Protein AF-A0A2N2HAS3-F1 (afdb_monomer_lite)

Foldseek 3Di:
DQAFQQQQAPVQLVVLVVCCVVVVQQVVLQLLACQLCLQVDPVLVVVCVVPVQLVSCRQQQRNRRSPDDGDPSSSSRGNGLCSLQVPDPQEGEDEDDPPDPPDPPDPDDPGHYDYDPCCQAQVSCCNNQWAFDPDDDDPDPVRTQFDFLVQLCVFPNVVHHLQVLQQPQDPNGTRNNRDDCVPPVSVCVFWDWDWDQDPVRDIDIDIDGPGDRGDVPGGGDPD

Structure (mmCIF, N/CA/C/O backbone):
data_AF-A0A2N2HAS3-F1
#
_entry.id   AF-A0A2N2HAS3-F1
#
loop_
_atom_site.group_PDB
_atom_site.id
_atom_site.type_symbol
_atom_site.label_atom_id
_atom_site.label_alt_id
_atom_site.label_comp_id
_atom_site.label_asym_id
_atom_site.label_entity_id
_atom_site.label_seq_id
_atom_site.pdbx_PDB_ins_code
_atom_site.Cartn_x
_atom_site.Cartn_y
_atom_site.Cartn_z
_atom_site.occupancy
_atom_site.B_iso_or_equiv
_atom_site.auth_seq_id
_atom_site.auth_comp_id
_atom_site.auth_asym_id
_atom_site.auth_atom_id
_atom_site.pdbx_PDB_model_num
ATOM 1 N N . MET A 1 1 ? -4.299 9.973 8.978 1.00 91.44 1 MET A N 1
ATOM 2 C CA . MET A 1 1 ? -3.856 9.128 7.849 1.00 91.44 1 MET A CA 1
ATOM 3 C C . MET A 1 1 ? -3.660 7.697 8.328 1.00 91.44 1 MET A C 1
ATOM 5 O O . MET A 1 1 ? -3.470 7.537 9.533 1.00 91.44 1 MET A O 1
ATOM 9 N N . PRO A 1 2 ? -3.766 6.679 7.454 1.00 94.00 2 PRO A N 1
ATOM 10 C CA . PRO A 1 2 ? -3.405 5.300 7.790 1.00 94.00 2 PRO A CA 1
ATOM 11 C C . PRO A 1 2 ? -1.985 5.238 8.334 1.00 94.00 2 PRO A C 1
ATOM 13 O O . PRO A 1 2 ? -1.122 5.982 7.871 1.00 94.00 2 PRO A O 1
ATOM 16 N N . SER A 1 3 ? -1.742 4.380 9.312 1.00 93.00 3 SER A N 1
ATOM 17 C CA . SER A 1 3 ? -0.420 4.226 9.914 1.00 93.00 3 SER A CA 1
ATOM 18 C C . SER A 1 3 ? -0.182 2.767 10.300 1.00 93.00 3 SER A C 1
ATOM 20 O O . SER A 1 3 ? -1.152 2.080 10.636 1.00 93.00 3 SER A O 1
ATOM 22 N N . PRO A 1 4 ? 1.077 2.302 10.294 1.00 94.19 4 PRO A N 1
ATOM 23 C CA . PRO A 1 4 ? 1.435 0.994 10.832 1.00 94.19 4 PRO A CA 1
ATOM 24 C C . PRO A 1 4 ? 1.214 0.927 12.354 1.00 94.19 4 PRO A C 1
ATOM 26 O O . PRO A 1 4 ? 0.912 1.940 12.994 1.00 94.19 4 PRO A O 1
ATOM 29 N N . ALA A 1 5 ? 1.382 -0.273 12.920 1.00 95.75 5 ALA A N 1
ATOM 30 C CA . ALA A 1 5 ? 1.460 -0.540 14.362 1.00 95.75 5 ALA A CA 1
ATOM 31 C C . ALA A 1 5 ? 0.305 0.072 15.191 1.00 95.75 5 ALA A C 1
ATOM 33 O O . ALA A 1 5 ? 0.510 0.810 16.152 1.00 95.75 5 ALA A O 1
ATOM 34 N N . ARG A 1 6 ? -0.934 -0.233 14.797 1.00 95.62 6 ARG A N 1
ATOM 35 C CA . ARG A 1 6 ? -2.191 0.183 15.441 1.00 95.62 6 ARG A CA 1
ATOM 36 C C . ARG A 1 6 ? -2.522 -0.621 16.700 1.00 95.62 6 ARG A C 1
ATOM 38 O O . ARG A 1 6 ? -3.097 -0.053 17.623 1.00 95.62 6 ARG A O 1
ATOM 45 N N . GLY A 1 7 ? -2.218 -1.921 16.724 1.00 96.31 7 GLY A N 1
ATOM 46 C CA . GLY A 1 7 ? -2.338 -2.771 17.917 1.00 96.31 7 GLY A CA 1
ATOM 47 C C . GLY A 1 7 ? -3.744 -2.895 18.522 1.00 96.31 7 GLY A C 1
ATOM 48 O O . GLY A 1 7 ? -3.872 -3.006 19.738 1.00 96.31 7 GLY A O 1
ATOM 49 N N . ARG A 1 8 ? -4.815 -2.848 17.715 1.00 96.75 8 ARG A N 1
ATOM 50 C CA . ARG A 1 8 ? -6.207 -2.953 18.211 1.00 96.75 8 ARG A CA 1
ATOM 51 C C . ARG A 1 8 ? -6.696 -4.391 18.418 1.00 96.75 8 ARG A C 1
ATOM 53 O O . ARG A 1 8 ? -7.763 -4.592 19.008 1.00 96.75 8 ARG A O 1
ATOM 60 N N . LEU A 1 9 ? -5.932 -5.385 17.966 1.00 98.00 9 LEU A N 1
ATOM 61 C CA . LEU A 1 9 ? -6.152 -6.811 18.209 1.00 98.00 9 LEU A CA 1
ATOM 62 C C . LEU A 1 9 ? -7.573 -7.259 17.812 1.00 98.00 9 LEU A C 1
ATOM 64 O O . LEU A 1 9 ? -8.071 -6.910 16.742 1.00 98.00 9 LEU A O 1
ATOM 68 N N . ALA A 1 10 ? -8.246 -8.020 18.679 1.00 97.56 10 ALA A N 1
ATOM 69 C CA . ALA A 1 10 ? -9.569 -8.590 18.430 1.00 97.56 10 ALA A CA 1
ATOM 70 C C . ALA A 1 10 ? -10.641 -7.538 18.092 1.00 97.56 10 ALA A C 1
ATOM 72 O O . ALA A 1 10 ? -11.554 -7.820 17.318 1.00 97.56 10 ALA A O 1
ATOM 73 N N . SER A 1 11 ? -10.527 -6.309 18.614 1.00 97.38 11 SER A N 1
ATOM 74 C CA . SER A 1 11 ? -11.481 -5.242 18.277 1.00 97.38 11 SER A CA 1
ATOM 75 C C . SER A 1 11 ? -11.412 -4.852 16.797 1.00 97.38 11 SER A C 1
ATOM 77 O O . SER A 1 11 ? -12.448 -4.648 16.168 1.00 97.38 11 SER A O 1
ATOM 79 N N . ALA A 1 12 ? -10.211 -4.849 16.209 1.00 97.56 12 ALA A N 1
ATOM 80 C CA . ALA A 1 12 ? -10.031 -4.600 14.784 1.00 97.56 12 ALA A CA 1
ATOM 81 C C . ALA A 1 12 ? -10.615 -5.728 13.925 1.00 97.56 12 ALA A C 1
ATOM 83 O O . ALA A 1 12 ? -11.257 -5.436 12.920 1.00 97.56 12 ALA A O 1
ATOM 84 N N . VAL A 1 13 ? -10.451 -6.991 14.331 1.00 98.50 13 VAL A N 1
ATOM 85 C CA . VAL A 1 13 ? -11.066 -8.143 13.643 1.00 98.50 13 VAL A CA 1
ATOM 86 C C . VAL A 1 13 ? -12.592 -8.016 13.653 1.00 98.50 13 VAL A C 1
ATOM 88 O O . VAL A 1 13 ? -13.236 -8.099 12.603 1.00 98.50 13 VAL A O 1
ATOM 91 N N . ALA A 1 14 ? -13.172 -7.735 14.824 1.00 98.12 14 ALA A N 1
ATOM 92 C CA . ALA A 1 14 ? -14.610 -7.555 14.977 1.00 98.12 14 ALA A CA 1
ATOM 93 C C . ALA A 1 14 ? -15.137 -6.401 14.109 1.00 98.12 14 ALA A C 1
ATOM 95 O O . ALA A 1 14 ? -16.117 -6.576 13.384 1.00 98.12 14 ALA A O 1
ATOM 96 N N . ASP A 1 15 ? -14.477 -5.243 14.116 1.00 96.75 15 ASP A N 1
ATOM 97 C CA . ASP A 1 15 ? -14.903 -4.101 13.304 1.00 96.75 15 ASP A CA 1
ATOM 98 C C . ASP A 1 15 ? -14.713 -4.337 11.800 1.00 96.75 15 ASP A C 1
ATOM 100 O O . ASP A 1 15 ? -15.592 -3.973 11.016 1.00 96.75 15 ASP A O 1
ATOM 104 N N . ASN A 1 16 ? -13.635 -5.010 11.383 1.00 98.31 16 ASN A N 1
ATOM 105 C CA . ASN A 1 16 ? -13.424 -5.376 9.982 1.00 98.31 16 ASN A CA 1
ATOM 106 C C . ASN A 1 16 ? -14.554 -6.272 9.469 1.00 98.31 16 ASN A C 1
ATOM 108 O O . ASN A 1 16 ? -15.124 -6.001 8.413 1.00 98.31 16 ASN A O 1
ATOM 112 N N . SER A 1 17 ? -14.951 -7.276 10.259 1.00 98.25 17 SER A N 1
ATOM 113 C CA . SER A 1 17 ? -16.034 -8.196 9.892 1.00 98.25 17 SER A CA 1
ATOM 114 C C . SER A 1 17 ? -17.370 -7.477 9.640 1.00 98.25 17 SER A C 1
ATOM 116 O O . SER A 1 17 ? -18.119 -7.843 8.732 1.00 98.25 17 SER A O 1
ATOM 118 N N . ARG A 1 18 ? -17.645 -6.385 10.372 1.00 96.94 18 ARG A N 1
ATOM 119 C CA . ARG A 1 18 ? -18.833 -5.540 10.154 1.00 96.94 18 ARG A CA 1
ATOM 120 C C . ARG A 1 18 ? -18.775 -4.825 8.806 1.00 96.94 18 ARG A C 1
ATOM 122 O O . ARG A 1 18 ? -19.802 -4.707 8.141 1.00 96.94 18 ARG A O 1
ATOM 129 N N . CYS A 1 19 ? -17.591 -4.367 8.387 1.00 97.44 19 CYS A N 1
ATOM 130 C CA . CYS A 1 19 ? -17.398 -3.788 7.057 1.00 97.44 19 CYS A CA 1
ATOM 131 C C . CYS A 1 19 ? -17.702 -4.824 5.969 1.00 97.44 19 CYS A C 1
ATOM 133 O O . CYS A 1 19 ? -18.430 -4.529 5.021 1.00 97.44 19 CYS A O 1
ATOM 135 N N . GLU A 1 20 ? -17.179 -6.040 6.125 1.00 98.19 20 GLU A N 1
ATOM 136 C CA . GLU A 1 20 ? -17.329 -7.115 5.143 1.00 98.19 20 GLU A CA 1
ATOM 137 C C . GLU A 1 20 ? -18.787 -7.551 4.949 1.00 98.19 20 GLU A C 1
ATOM 139 O O . GLU A 1 20 ? -19.183 -7.851 3.823 1.00 98.19 20 GLU A O 1
ATOM 144 N N . GLY A 1 21 ? -19.607 -7.497 6.006 1.00 97.69 21 GLY A N 1
ATOM 145 C CA . GLY A 1 21 ? -21.035 -7.823 5.937 1.00 97.69 21 GLY A CA 1
ATOM 146 C C . GLY A 1 21 ? -21.852 -6.915 5.007 1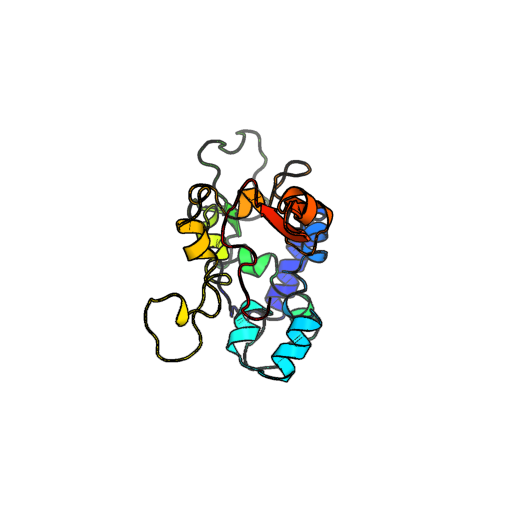.00 97.69 21 GLY A C 1
ATOM 147 O O . GLY A 1 21 ? -22.799 -7.379 4.376 1.00 97.69 21 GLY A O 1
ATOM 148 N N . CYS A 1 22 ? -21.473 -5.638 4.870 1.00 96.75 22 CYS A N 1
ATOM 149 C CA . CYS A 1 22 ? -22.161 -4.675 3.997 1.00 96.75 22 CYS A CA 1
ATOM 150 C C . CYS A 1 22 ? -21.409 -4.405 2.681 1.00 96.75 22 CYS A C 1
ATOM 152 O O . CYS A 1 22 ? -22.025 -4.075 1.667 1.00 96.75 22 CYS A O 1
ATOM 154 N N . HIS A 1 23 ? -20.080 -4.534 2.673 1.00 97.00 23 HIS A N 1
ATOM 155 C CA . HIS A 1 23 ? -19.212 -4.230 1.531 1.00 97.00 23 HIS A CA 1
ATOM 156 C C . HIS A 1 23 ? -18.627 -5.494 0.891 1.00 97.00 23 HIS A C 1
ATOM 158 O O . HIS A 1 23 ? -17.432 -5.573 0.623 1.00 97.00 23 HIS A O 1
ATOM 164 N N . VAL A 1 24 ? -19.489 -6.470 0.599 1.00 98.06 24 VAL A N 1
ATOM 165 C CA . VAL A 1 24 ? -19.113 -7.828 0.160 1.00 98.06 24 VAL A CA 1
ATOM 166 C C . VAL A 1 24 ? -18.169 -7.849 -1.050 1.00 98.06 24 VAL A C 1
ATOM 168 O O . VAL A 1 24 ? -17.198 -8.600 -1.061 1.00 98.06 24 VAL A O 1
ATOM 171 N N . ALA A 1 25 ? -18.418 -7.017 -2.069 1.00 97.81 25 ALA A N 1
ATOM 172 C CA . ALA A 1 25 ? -17.559 -6.961 -3.256 1.00 97.81 25 ALA A CA 1
ATOM 173 C C . ALA A 1 25 ? -16.140 -6.468 -2.917 1.00 97.81 25 ALA A C 1
ATOM 175 O O . ALA A 1 25 ? -15.165 -7.128 -3.264 1.00 97.81 25 ALA A O 1
ATOM 176 N N . ILE A 1 26 ? -16.041 -5.372 -2.158 1.00 98.44 26 ILE A N 1
ATOM 177 C CA . ILE A 1 26 ? -14.767 -4.799 -1.695 1.00 98.44 26 ILE A CA 1
ATOM 178 C C . ILE A 1 26 ? -14.034 -5.785 -0.779 1.00 98.44 26 ILE A C 1
ATOM 180 O O . ILE A 1 26 ? -12.828 -5.975 -0.907 1.00 98.44 26 ILE A O 1
ATOM 184 N N . ALA A 1 27 ? -14.762 -6.446 0.123 1.00 98.62 27 ALA A N 1
ATOM 185 C CA . ALA A 1 27 ? -14.211 -7.457 1.015 1.00 98.62 27 ALA A CA 1
ATOM 186 C C . ALA A 1 27 ? -13.609 -8.632 0.237 1.00 98.62 27 ALA A C 1
ATOM 188 O O . ALA A 1 27 ? -12.511 -9.083 0.554 1.00 98.62 27 ALA A O 1
ATOM 189 N N . LYS A 1 28 ? -14.289 -9.099 -0.817 1.00 98.56 28 LYS A N 1
ATOM 190 C CA . LYS A 1 28 ? -13.779 -10.161 -1.690 1.00 98.56 28 LYS A CA 1
ATOM 191 C C . LYS A 1 28 ? -12.483 -9.750 -2.394 1.00 98.56 28 LYS A C 1
ATOM 193 O O . LYS A 1 28 ? -11.562 -10.556 -2.468 1.00 98.56 28 LYS A O 1
ATOM 198 N N . GLU A 1 29 ? -12.411 -8.522 -2.900 1.00 98.50 29 GLU A N 1
ATOM 199 C CA . GLU A 1 29 ? -11.199 -7.987 -3.531 1.00 98.50 29 GLU A CA 1
ATOM 200 C C . GLU A 1 29 ? -10.037 -7.911 -2.533 1.00 98.50 29 GLU A C 1
ATOM 202 O O . GLU A 1 29 ? -8.952 -8.423 -2.805 1.00 98.50 29 GLU A O 1
ATOM 207 N N . TRP A 1 30 ? -10.288 -7.349 -1.348 1.00 98.69 30 TRP A N 1
ATOM 208 C CA . TRP A 1 30 ? -9.297 -7.247 -0.280 1.00 98.69 30 TRP A CA 1
ATOM 209 C C . TRP A 1 30 ? -8.804 -8.621 0.189 1.00 98.69 30 TRP A C 1
ATOM 211 O O . TRP A 1 30 ? -7.595 -8.813 0.297 1.00 98.69 30 TRP A O 1
ATOM 221 N N . ARG A 1 31 ? -9.693 -9.606 0.376 1.00 98.19 31 ARG A N 1
ATOM 222 C CA . ARG A 1 31 ? -9.320 -10.987 0.744 1.00 98.19 31 ARG A CA 1
ATOM 223 C C . ARG A 1 31 ? -8.415 -11.677 -0.279 1.00 98.19 31 ARG A C 1
ATOM 225 O O . ARG A 1 31 ? -7.731 -12.629 0.071 1.00 98.19 31 ARG A O 1
ATOM 232 N N . GLY A 1 32 ? -8.416 -11.230 -1.534 1.00 96.81 32 GLY A N 1
ATOM 233 C CA . GLY A 1 32 ? -7.504 -11.724 -2.570 1.00 96.81 32 GLY A CA 1
ATOM 234 C C . GLY A 1 32 ? -6.173 -10.968 -2.649 1.00 96.81 32 GLY A C 1
ATOM 235 O O . GLY A 1 32 ? -5.293 -11.364 -3.411 1.00 96.81 32 GLY A O 1
ATOM 236 N N . SER A 1 33 ? -6.020 -9.874 -1.903 1.00 98.00 33 SER A N 1
ATOM 237 C CA . SER A 1 33 ? -4.892 -8.953 -2.036 1.00 98.00 33 SER A CA 1
ATOM 238 C C . SER A 1 33 ? -3.659 -9.372 -1.232 1.00 98.00 33 SER A C 1
ATOM 240 O O . SER A 1 33 ? -3.716 -10.183 -0.306 1.00 98.00 33 SER A O 1
ATOM 242 N N . TYR A 1 34 ? -2.516 -8.766 -1.553 1.00 97.06 34 TYR A N 1
ATOM 243 C CA . TYR A 1 34 ? -1.314 -8.870 -0.721 1.00 97.06 34 TYR A CA 1
ATOM 244 C C . TYR A 1 34 ? -1.396 -8.053 0.573 1.00 97.06 34 TYR A C 1
ATOM 246 O O . TYR A 1 34 ? -0.688 -8.370 1.519 1.00 97.06 34 TYR A O 1
ATOM 254 N N . HIS A 1 35 ? -2.292 -7.066 0.665 1.00 98.25 35 HIS A N 1
ATOM 255 C CA . HIS A 1 35 ? -2.546 -6.353 1.918 1.00 98.25 35 HIS A CA 1
ATOM 256 C C . HIS A 1 35 ? -3.175 -7.266 2.971 1.00 98.25 35 HIS A C 1
ATOM 258 O O . HIS A 1 35 ? -2.689 -7.322 4.098 1.00 98.25 35 HIS A O 1
ATOM 264 N N . GLN A 1 36 ? -4.201 -8.040 2.607 1.00 98.38 36 GLN A N 1
ATOM 265 C CA . GLN A 1 36 ? -4.786 -9.014 3.533 1.00 98.38 36 GLN A CA 1
ATOM 266 C C . GLN A 1 36 ? -3.783 -10.115 3.897 1.00 98.38 36 GLN A C 1
ATOM 268 O O . GLN A 1 36 ? -3.701 -10.522 5.052 1.00 98.38 36 GLN A O 1
ATOM 273 N N . ARG A 1 37 ? -2.971 -10.561 2.933 1.00 97.69 37 ARG A N 1
ATOM 274 C CA . ARG A 1 37 ? -1.956 -11.596 3.161 1.00 97.69 37 ARG A CA 1
ATOM 275 C C . ARG A 1 37 ? -0.658 -11.074 3.772 1.00 97.69 37 ARG A C 1
ATOM 277 O O . ARG A 1 37 ? 0.250 -11.871 3.962 1.00 97.69 37 ARG A O 1
ATOM 284 N N . ALA A 1 38 ? -0.553 -9.784 4.092 1.00 97.50 38 ALA A N 1
ATOM 285 C CA . ALA A 1 38 ? 0.726 -9.148 4.400 1.00 97.50 38 ALA A CA 1
ATOM 286 C C . ALA A 1 38 ? 1.514 -9.884 5.495 1.00 97.50 38 ALA A C 1
ATOM 288 O O . ALA A 1 38 ? 2.707 -10.109 5.324 1.00 97.50 38 ALA A O 1
ATOM 289 N N . ASN A 1 39 ? 0.857 -10.334 6.569 1.00 97.56 39 ASN A N 1
ATOM 290 C CA . ASN A 1 39 ? 1.530 -11.107 7.612 1.00 97.56 39 ASN A CA 1
ATOM 291 C C . ASN A 1 39 ? 1.672 -12.595 7.287 1.00 97.56 39 ASN A C 1
ATOM 293 O O . ASN A 1 39 ? 2.609 -13.213 7.757 1.00 97.56 39 ASN A O 1
ATOM 297 N N . ILE A 1 40 ? 0.755 -13.197 6.534 1.00 97.38 40 ILE A N 1
ATOM 298 C CA . ILE A 1 40 ? 0.721 -14.656 6.319 1.00 97.38 40 ILE A CA 1
ATOM 299 C C . ILE A 1 40 ? 1.385 -15.096 5.010 1.00 97.38 40 ILE A C 1
ATOM 301 O O . ILE A 1 40 ? 1.414 -16.285 4.698 1.00 97.38 40 ILE A O 1
ATOM 305 N N . ASP A 1 41 ? 1.894 -14.150 4.224 1.00 96.56 41 ASP A N 1
ATOM 306 C CA . ASP A 1 41 ? 2.601 -14.442 2.988 1.00 96.56 41 ASP A CA 1
ATOM 307 C C . ASP A 1 41 ? 3.860 -15.288 3.272 1.00 96.56 41 ASP A C 1
ATOM 309 O O . ASP A 1 41 ? 4.674 -14.902 4.117 1.00 96.56 41 ASP A O 1
ATOM 313 N N . PRO A 1 42 ? 4.059 -16.426 2.578 1.00 95.88 42 PRO A N 1
ATOM 314 C CA . PRO A 1 42 ? 5.197 -17.302 2.837 1.00 95.88 42 PRO A CA 1
ATOM 315 C C . PRO A 1 42 ? 6.562 -16.637 2.641 1.00 95.88 42 PRO A C 1
ATOM 317 O O . PRO A 1 42 ? 7.497 -16.968 3.368 1.00 95.88 42 PRO A O 1
ATOM 320 N N . ALA A 1 43 ? 6.698 -15.707 1.687 1.00 93.50 43 ALA A N 1
ATOM 321 C CA . ALA A 1 43 ? 7.969 -15.023 1.461 1.00 93.50 43 ALA A CA 1
ATOM 322 C C . ALA A 1 43 ? 8.269 -14.054 2.610 1.00 93.50 43 ALA A C 1
ATOM 324 O O . ALA A 1 43 ? 9.388 -14.042 3.123 1.00 93.50 43 ALA A O 1
ATOM 325 N N . PHE A 1 44 ? 7.256 -13.313 3.073 1.00 94.75 44 PHE A N 1
ATOM 326 C CA . PHE A 1 44 ? 7.393 -12.492 4.275 1.00 94.75 44 PHE A CA 1
ATOM 327 C C . PHE A 1 44 ? 7.728 -13.338 5.509 1.00 94.75 44 PHE A C 1
ATOM 329 O O . PHE A 1 44 ? 8.665 -13.010 6.227 1.00 94.75 44 PHE A O 1
ATOM 336 N N . GLN A 1 45 ? 7.016 -14.442 5.742 1.00 96.31 45 GLN A N 1
ATOM 337 C CA . GLN A 1 45 ? 7.263 -15.315 6.894 1.00 96.31 45 GLN A CA 1
ATOM 338 C C . GLN A 1 45 ? 8.676 -15.913 6.884 1.00 96.31 45 GLN A C 1
ATOM 340 O O . GLN A 1 45 ? 9.333 -15.954 7.923 1.00 96.31 45 GLN A O 1
ATOM 345 N N . ALA A 1 46 ? 9.182 -16.310 5.712 1.00 95.62 46 ALA A N 1
ATOM 346 C CA . ALA A 1 46 ? 10.554 -16.786 5.568 1.00 95.62 46 ALA A CA 1
ATOM 347 C C . ALA A 1 46 ? 11.587 -15.691 5.893 1.00 95.62 46 ALA A C 1
ATOM 349 O O . ALA A 1 46 ? 12.542 -15.953 6.621 1.00 95.62 46 ALA A O 1
ATOM 350 N N . ALA A 1 47 ? 11.382 -14.463 5.405 1.00 93.38 47 ALA A N 1
ATOM 351 C CA . ALA A 1 47 ? 12.264 -13.335 5.706 1.00 93.38 47 ALA A CA 1
ATOM 352 C C . ALA A 1 47 ? 12.198 -12.930 7.190 1.00 93.38 47 ALA A C 1
ATOM 354 O O . ALA A 1 47 ? 13.226 -12.730 7.833 1.00 93.38 47 ALA A O 1
ATOM 355 N N . PHE A 1 48 ? 10.996 -12.881 7.767 1.00 93.94 48 PHE A N 1
ATOM 356 C CA . PHE A 1 48 ? 10.778 -12.529 9.168 1.00 93.94 48 PHE A CA 1
ATOM 357 C C . PHE A 1 48 ? 11.368 -13.567 10.133 1.00 93.94 48 PHE A C 1
ATOM 359 O O . PHE A 1 48 ? 11.824 -13.207 11.213 1.00 93.94 48 PHE A O 1
ATOM 366 N N . ALA A 1 49 ? 11.425 -14.845 9.747 1.00 95.31 49 ALA A N 1
ATOM 367 C CA . ALA A 1 49 ? 12.114 -15.874 10.528 1.00 95.31 49 ALA A CA 1
ATOM 368 C C . ALA A 1 49 ? 13.636 -15.639 10.623 1.00 95.31 49 ALA A C 1
ATOM 370 O O . ALA A 1 49 ? 14.260 -16.079 11.588 1.00 95.31 49 ALA A O 1
ATOM 371 N N . ILE A 1 50 ? 14.226 -14.945 9.643 1.00 94.56 50 ILE A N 1
ATOM 372 C CA . ILE A 1 50 ? 15.642 -14.550 9.640 1.00 94.56 50 ILE A CA 1
ATOM 373 C C . ILE A 1 50 ? 15.828 -13.247 10.429 1.00 94.56 50 ILE A C 1
ATOM 375 O O . ILE A 1 50 ? 16.742 -13.150 11.247 1.00 94.56 50 ILE A O 1
ATOM 379 N N . GLU A 1 51 ? 14.948 -12.264 10.219 1.00 91.50 51 GLU A N 1
ATOM 380 C CA . GLU A 1 51 ? 14.993 -10.956 10.879 1.00 91.50 51 GLU A CA 1
ATOM 381 C C . GLU A 1 51 ? 13.631 -10.592 11.513 1.00 91.50 51 GLU A C 1
ATOM 383 O O . GLU A 1 51 ? 12.831 -9.857 10.922 1.00 91.50 51 GLU A O 1
ATOM 388 N N . PRO A 1 52 ? 13.341 -11.068 12.743 1.00 92.75 52 PRO A N 1
ATOM 389 C CA . PRO A 1 52 ? 12.042 -10.891 13.399 1.00 92.75 52 PRO A CA 1
ATOM 390 C C . PRO A 1 52 ? 11.896 -9.508 14.056 1.00 92.75 52 PRO A C 1
ATOM 392 O O . PRO A 1 52 ? 11.495 -9.376 15.217 1.00 92.75 52 PRO A O 1
ATOM 395 N N . ALA A 1 53 ? 12.257 -8.446 13.335 1.00 91.88 53 ALA A N 1
ATOM 396 C CA . ALA A 1 53 ? 12.209 -7.089 13.856 1.00 91.88 53 ALA A CA 1
ATOM 397 C C . ALA A 1 53 ? 10.747 -6.635 14.066 1.00 91.88 53 ALA A C 1
ATOM 399 O O . ALA A 1 53 ? 9.953 -6.673 13.120 1.00 91.88 53 ALA A O 1
ATOM 400 N N . PRO A 1 54 ? 10.366 -6.114 15.254 1.00 93.38 54 PRO A N 1
ATOM 401 C CA . PRO A 1 54 ? 9.004 -5.625 15.505 1.00 93.38 54 PRO A CA 1
ATOM 402 C C . PRO A 1 54 ? 8.531 -4.590 14.477 1.00 93.38 54 PRO A C 1
ATOM 404 O O . PRO A 1 54 ? 7.351 -4.533 14.133 1.00 93.38 54 PRO A O 1
ATOM 407 N N . PHE A 1 55 ? 9.469 -3.805 13.945 1.00 92.38 55 PHE A N 1
ATOM 408 C CA . PHE A 1 55 ? 9.232 -2.861 12.862 1.00 92.38 55 PHE A CA 1
ATOM 409 C C . PHE A 1 55 ? 8.482 -3.493 11.672 1.00 92.38 55 PHE A C 1
ATOM 411 O O . PHE A 1 55 ? 7.459 -2.955 11.248 1.00 92.38 55 PHE A O 1
ATOM 418 N N . CYS A 1 56 ? 8.915 -4.668 11.201 1.00 93.38 56 CYS A N 1
ATOM 419 C CA . CYS A 1 56 ? 8.331 -5.354 10.045 1.00 93.38 56 CYS A CA 1
ATOM 420 C C . CYS A 1 56 ? 6.859 -5.716 10.293 1.00 93.38 56 CYS A C 1
ATOM 422 O O . CYS A 1 56 ? 5.983 -5.456 9.464 1.00 93.38 56 CYS A O 1
ATOM 424 N N . ARG A 1 57 ? 6.555 -6.232 11.491 1.00 94.69 57 ARG A N 1
ATOM 425 C CA . ARG A 1 57 ? 5.181 -6.565 11.893 1.00 94.69 57 ARG A CA 1
ATOM 426 C C . ARG A 1 57 ? 4.29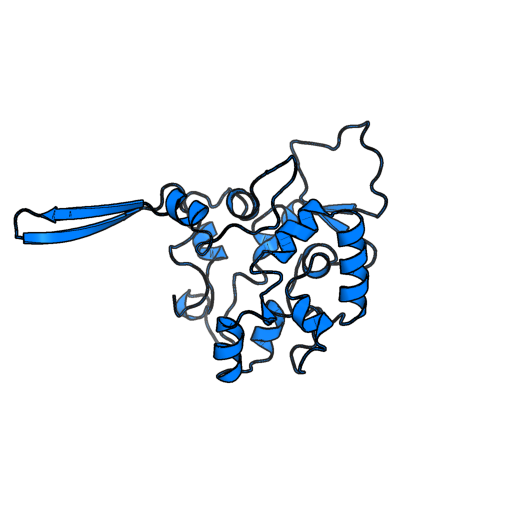1 -5.321 11.977 1.00 94.69 57 ARG A C 1
ATOM 428 O O . ARG A 1 57 ? 3.095 -5.422 11.735 1.00 94.69 57 ARG A O 1
ATOM 435 N N . GLY A 1 58 ? 4.855 -4.144 12.253 1.00 95.25 58 GLY A N 1
ATOM 436 C CA . GLY A 1 58 ? 4.121 -2.877 12.235 1.00 95.25 58 GLY A CA 1
ATOM 437 C C . GLY A 1 58 ? 3.398 -2.614 10.909 1.00 95.25 58 GLY A C 1
ATOM 438 O O . GLY A 1 58 ? 2.257 -2.153 10.931 1.00 95.25 58 GLY A O 1
ATOM 439 N N . CYS A 1 59 ? 4.021 -2.942 9.776 1.00 95.38 59 CYS A N 1
ATOM 440 C CA . CYS A 1 59 ? 3.412 -2.804 8.449 1.00 95.38 59 CYS A CA 1
ATOM 441 C C . CYS A 1 59 ? 2.632 -4.057 8.022 1.00 95.38 59 CYS A C 1
ATOM 443 O O . CYS A 1 59 ? 1.586 -3.928 7.392 1.00 95.38 59 CYS A O 1
ATOM 445 N N . HIS A 1 60 ? 3.119 -5.254 8.366 1.00 97.06 60 HIS A N 1
ATOM 446 C CA . HIS A 1 60 ? 2.563 -6.519 7.870 1.00 97.06 60 HIS A CA 1
ATOM 447 C C . HIS A 1 60 ? 1.376 -7.058 8.690 1.00 97.06 60 HIS A C 1
ATOM 449 O O . HIS A 1 60 ? 0.466 -7.658 8.123 1.00 97.06 60 HIS A O 1
ATOM 455 N N . ALA A 1 61 ? 1.330 -6.790 9.997 1.00 97.75 61 ALA A N 1
ATOM 456 C CA . ALA A 1 61 ? 0.191 -7.052 10.881 1.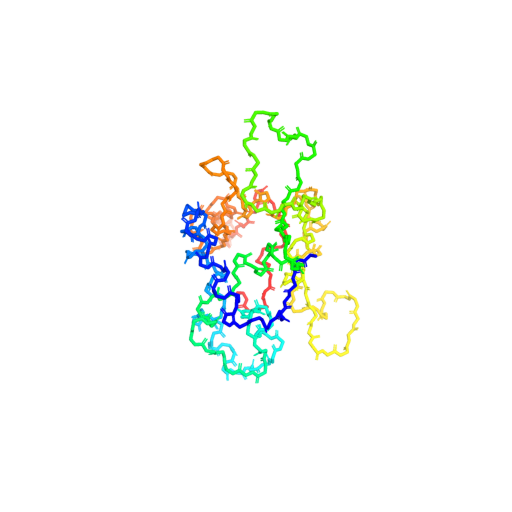00 97.75 61 ALA A CA 1
ATOM 457 C C . ALA A 1 61 ? -0.101 -5.808 11.740 1.00 97.75 61 ALA A C 1
ATOM 459 O O . ALA A 1 61 ? 0.098 -5.821 12.955 1.00 97.75 61 ALA A O 1
ATOM 460 N N . PRO A 1 62 ? -0.561 -4.703 11.136 1.00 97.69 62 PRO A N 1
ATOM 461 C CA . PRO A 1 62 ? -0.693 -3.419 11.817 1.00 97.69 62 PRO A CA 1
ATOM 462 C C . PRO A 1 62 ? -1.648 -3.466 13.008 1.00 97.69 62 PRO A C 1
ATOM 464 O O . PRO A 1 62 ? -1.469 -2.711 13.955 1.00 97.69 62 PRO A O 1
ATOM 467 N N . GLU A 1 63 ? -2.648 -4.344 13.012 1.00 98.12 63 GLU A N 1
ATOM 468 C CA . GLU A 1 63 ? -3.567 -4.479 14.147 1.00 98.12 63 GLU A CA 1
ATOM 469 C C . GLU A 1 63 ? -3.013 -5.358 15.281 1.00 98.12 63 GLU A C 1
ATOM 471 O O . GLU A 1 63 ? -3.623 -5.422 16.348 1.00 98.12 63 GLU A O 1
ATOM 476 N N . ALA A 1 64 ? -1.851 -5.990 15.093 1.00 97.50 64 ALA A N 1
ATOM 477 C CA . ALA A 1 64 ? -1.153 -6.762 16.112 1.00 97.50 64 ALA A CA 1
ATOM 478 C C . ALA A 1 64 ? -0.263 -5.894 17.014 1.00 97.50 64 ALA A C 1
ATOM 480 O O . ALA A 1 64 ? 0.167 -4.798 16.651 1.00 97.50 64 ALA A O 1
ATOM 481 N N . GLU A 1 65 ? 0.079 -6.430 18.186 1.00 96.00 65 GLU A N 1
ATOM 482 C CA . GLU A 1 65 ? 1.218 -5.941 18.960 1.00 96.00 65 GLU A CA 1
ATOM 483 C C . GLU A 1 65 ? 2.513 -6.347 18.247 1.00 96.00 65 GLU A C 1
ATOM 485 O O . GLU A 1 65 ? 2.822 -7.529 18.118 1.00 96.00 65 GLU A O 1
ATOM 490 N N . SER A 1 66 ? 3.304 -5.373 17.795 1.00 92.25 66 SER A N 1
ATOM 491 C CA . SER A 1 66 ? 4.479 -5.631 16.951 1.00 92.25 66 SER A CA 1
ATOM 492 C C . SER A 1 66 ? 5.529 -6.557 17.584 1.00 92.25 66 SER A C 1
ATOM 494 O O . SER A 1 66 ? 6.260 -7.239 16.872 1.00 92.25 66 SER A O 1
ATOM 496 N N . TYR A 1 67 ? 5.596 -6.606 18.914 1.00 92.00 67 TYR A N 1
ATOM 497 C CA . TYR A 1 67 ? 6.599 -7.337 19.694 1.00 92.00 67 TYR A CA 1
ATOM 498 C C . TYR A 1 67 ? 6.143 -8.732 20.157 1.00 92.00 67 TYR A C 1
ATOM 500 O O . TYR A 1 67 ? 6.914 -9.428 20.815 1.00 92.00 67 TYR A O 1
ATOM 508 N N . ARG A 1 68 ? 4.915 -9.156 19.833 1.00 91.50 68 ARG A N 1
ATOM 509 C CA . ARG A 1 68 ? 4.387 -10.481 20.193 1.00 91.50 68 ARG A CA 1
ATOM 510 C C . ARG A 1 68 ? 3.869 -11.212 18.971 1.00 91.50 68 ARG A C 1
ATOM 512 O O . ARG A 1 68 ? 3.478 -10.589 17.988 1.00 91.50 68 ARG A O 1
ATOM 519 N N . GLU A 1 69 ? 3.850 -12.537 19.054 1.00 92.81 69 GLU A N 1
ATOM 520 C CA . GLU A 1 69 ? 3.165 -13.332 18.044 1.00 92.81 69 GLU A CA 1
ATOM 521 C C . GLU A 1 69 ? 1.662 -13.007 18.077 1.00 92.81 69 GLU A C 1
ATOM 523 O O . GLU A 1 69 ? 1.049 -13.095 19.149 1.00 92.81 69 GLU A O 1
ATOM 528 N N . PRO A 1 70 ? 1.067 -12.559 16.958 1.00 94.31 70 PRO A N 1
ATOM 529 C CA . PRO A 1 70 ? -0.352 -12.251 16.919 1.00 94.31 70 PRO A CA 1
ATOM 530 C C . PRO A 1 70 ? -1.209 -13.508 17.106 1.00 94.31 70 PRO A C 1
ATOM 532 O O . PRO A 1 70 ? -0.871 -14.568 16.580 1.00 94.31 70 PRO A O 1
ATOM 535 N N . PRO A 1 71 ? -2.381 -13.390 17.756 1.00 97.44 71 PRO A N 1
ATOM 536 C CA . PRO A 1 71 ? -3.430 -14.395 17.626 1.00 97.44 71 PRO A CA 1
ATOM 537 C C . PRO A 1 71 ? -3.751 -14.665 16.149 1.00 97.44 71 PRO A C 1
ATOM 539 O O . PRO A 1 71 ? -3.706 -13.740 15.334 1.00 97.44 71 PRO A O 1
ATOM 542 N N . GLU A 1 72 ? -4.127 -15.900 15.813 1.00 97.81 72 GLU A N 1
ATOM 543 C CA . GLU A 1 72 ? -4.340 -16.346 14.426 1.00 97.81 72 GLU A CA 1
ATOM 544 C C . GLU A 1 72 ? -5.275 -15.420 13.634 1.00 97.81 72 GLU A C 1
ATOM 546 O O . GLU A 1 72 ? -4.934 -14.987 12.538 1.00 97.81 72 GLU A O 1
ATOM 551 N N . GLU A 1 73 ? -6.411 -15.024 14.212 1.00 98.00 73 GLU A N 1
ATOM 552 C CA . GLU A 1 73 ? -7.374 -14.138 13.543 1.00 98.00 73 GLU A CA 1
ATOM 553 C C . GLU A 1 73 ? -6.819 -12.729 13.285 1.00 98.00 73 GLU A C 1
ATOM 555 O O . GLU A 1 73 ? -7.128 -12.109 12.268 1.00 98.00 73 GLU A O 1
ATOM 560 N N . VAL A 1 74 ? -5.971 -12.220 14.185 1.00 98.25 74 VAL A N 1
ATOM 561 C CA . VAL A 1 74 ? -5.307 -10.916 14.020 1.00 98.25 74 VAL A CA 1
ATOM 562 C C . VAL A 1 74 ? -4.198 -11.021 12.973 1.00 98.25 74 VAL A C 1
ATOM 564 O O . VAL A 1 74 ? -4.019 -10.107 12.172 1.00 98.25 74 VAL A O 1
ATOM 567 N N . SER A 1 75 ? -3.482 -12.147 12.943 1.00 97.56 75 SER A N 1
ATOM 568 C CA . SER A 1 75 ? -2.481 -12.463 11.922 1.00 97.56 75 SER A CA 1
ATOM 569 C C . SER A 1 75 ? -3.113 -12.533 10.528 1.00 97.56 75 SER A C 1
ATOM 571 O O . SER A 1 75 ? -2.653 -11.873 9.596 1.00 97.56 75 SER A O 1
ATOM 573 N N . ALA A 1 76 ? -4.223 -13.265 10.406 1.00 98.12 76 ALA A N 1
ATOM 574 C CA . ALA A 1 76 ? -4.969 -13.447 9.165 1.00 98.12 76 ALA A CA 1
ATOM 575 C C . ALA A 1 76 ? -5.665 -12.167 8.673 1.00 98.12 76 ALA A C 1
ATOM 577 O O . ALA A 1 76 ? -6.059 -12.097 7.508 1.00 98.12 76 ALA A O 1
ATOM 578 N N . LEU A 1 77 ? -5.823 -11.150 9.526 1.00 98.50 77 LEU A N 1
ATOM 579 C CA . LEU A 1 77 ? -6.358 -9.852 9.122 1.00 98.50 77 LEU A CA 1
ATOM 580 C C . LEU A 1 77 ? -5.368 -9.069 8.241 1.00 98.50 77 LEU A C 1
ATOM 582 O O . LEU A 1 77 ? -5.804 -8.339 7.357 1.00 98.50 77 LEU A O 1
ATOM 586 N N . GLY A 1 78 ? -4.055 -9.194 8.465 1.00 98.38 78 GLY A N 1
ATOM 587 C CA . GLY A 1 78 ? -3.052 -8.388 7.759 1.00 98.38 78 GLY A CA 1
ATOM 588 C C . GLY A 1 78 ? -3.362 -6.884 7.814 1.00 98.38 78 GLY A C 1
ATOM 589 O O . GLY A 1 78 ? -3.752 -6.346 8.854 1.00 98.38 78 GLY A O 1
ATOM 590 N N . VAL A 1 79 ? -3.216 -6.192 6.682 1.00 98.62 79 VAL A N 1
ATOM 591 C CA . VAL A 1 79 ? -3.655 -4.798 6.508 1.00 98.62 79 VAL A CA 1
ATOM 592 C C . VAL A 1 79 ? -5.154 -4.790 6.186 1.00 98.62 79 VAL A C 1
ATOM 594 O O . VAL A 1 79 ? -5.554 -4.923 5.028 1.00 98.62 79 VAL A O 1
ATOM 597 N N . GLY A 1 80 ? -5.991 -4.662 7.218 1.00 98.19 80 GLY A N 1
ATOM 598 C CA . GLY A 1 80 ? -7.453 -4.712 7.110 1.00 98.19 80 GLY A CA 1
ATOM 599 C C . GLY A 1 80 ? -8.107 -3.412 6.627 1.00 98.19 80 GLY A C 1
ATOM 600 O O . GLY A 1 80 ? -7.483 -2.350 6.553 1.00 98.19 80 GLY A O 1
ATOM 601 N N . CYS A 1 81 ? -9.420 -3.455 6.381 1.00 98.31 81 CYS A N 1
ATOM 602 C CA . CYS A 1 81 ? -10.236 -2.275 6.081 1.00 98.31 81 CYS A CA 1
ATOM 603 C C . CYS A 1 81 ? -10.070 -1.210 7.170 1.00 98.31 81 CYS A C 1
ATOM 605 O O . CYS A 1 81 ? -9.860 -0.031 6.881 1.00 98.31 81 CYS A O 1
ATOM 607 N N . VAL A 1 82 ? -10.126 -1.635 8.435 1.00 97.81 82 VAL A N 1
ATOM 608 C CA . VAL A 1 82 ? -10.029 -0.744 9.598 1.00 97.81 82 VAL A CA 1
ATOM 609 C C . VAL A 1 82 ? -8.643 -0.128 9.761 1.00 97.81 82 VAL A C 1
ATOM 611 O O . VAL A 1 82 ? -8.537 0.974 10.303 1.00 97.81 82 VAL A O 1
ATOM 614 N N . THR A 1 83 ? -7.590 -0.770 9.251 1.00 97.94 83 THR A N 1
ATOM 615 C CA . THR A 1 83 ? -6.229 -0.221 9.258 1.00 97.94 83 THR A CA 1
ATOM 616 C C . THR A 1 83 ? -6.149 1.056 8.429 1.00 97.94 83 THR A C 1
ATOM 618 O O . THR A 1 83 ? -5.595 2.061 8.877 1.00 97.94 83 THR A O 1
ATOM 621 N N . CYS A 1 84 ? -6.752 1.047 7.238 1.00 97.69 84 CYS A N 1
ATOM 622 C CA . CYS A 1 84 ? -6.744 2.202 6.346 1.00 97.69 84 CYS A CA 1
ATOM 623 C C . CYS A 1 84 ? -7.862 3.200 6.671 1.00 97.69 84 CYS A C 1
ATOM 625 O O . CYS A 1 84 ? -7.645 4.412 6.684 1.00 97.69 84 CYS A O 1
ATOM 627 N N . HIS A 1 85 ? -9.070 2.706 6.928 1.00 98.00 85 HIS A N 1
ATOM 628 C CA . HIS A 1 85 ? -10.258 3.551 6.988 1.00 98.00 85 HIS A CA 1
ATOM 629 C C . HIS A 1 85 ? -10.611 4.037 8.394 1.00 98.00 85 HIS A C 1
ATOM 631 O O . HIS A 1 85 ? -11.297 5.046 8.512 1.00 98.00 85 HIS A O 1
ATOM 637 N N . VAL A 1 86 ? -10.138 3.393 9.464 1.00 96.50 86 VAL A N 1
ATOM 638 C CA . VAL A 1 86 ? -10.448 3.803 10.845 1.00 96.50 86 VAL A CA 1
ATOM 639 C C . VAL A 1 86 ? -9.194 4.371 11.494 1.00 96.50 86 VAL A C 1
ATOM 641 O O . VAL A 1 86 ? -8.515 3.707 12.278 1.00 96.50 86 VAL A O 1
ATOM 644 N N . THR A 1 87 ? -8.868 5.619 11.153 1.00 90.25 87 THR A N 1
ATOM 645 C CA . THR A 1 87 ? -7.705 6.313 11.730 1.00 90.25 87 THR A CA 1
ATOM 646 C C . THR A 1 87 ? -8.011 6.947 13.086 1.00 90.25 87 THR A C 1
ATOM 648 O O . THR A 1 87 ? -7.094 7.122 13.881 1.00 90.25 87 THR A O 1
ATOM 651 N N . GLU A 1 88 ? -9.282 7.256 13.336 1.00 87.69 88 GLU A N 1
ATOM 652 C CA . GLU A 1 88 ? -9.838 7.895 14.532 1.00 87.69 88 GLU A CA 1
ATOM 653 C C . GLU A 1 88 ? -11.116 7.139 14.926 1.00 87.69 88 GLU A C 1
ATOM 655 O O . GLU A 1 88 ? -11.847 6.678 14.042 1.00 87.69 88 GLU A O 1
ATOM 660 N N . GLN A 1 89 ? -11.384 6.959 16.224 1.00 83.31 89 GLN A N 1
ATOM 661 C CA . GLN A 1 89 ? -12.584 6.241 16.659 1.00 83.31 89 GLN A CA 1
ATOM 662 C C . GLN A 1 89 ? -13.862 6.946 16.179 1.00 83.31 89 GLN A C 1
ATOM 664 O O . GLN A 1 89 ? -13.987 8.165 16.233 1.00 83.31 89 GLN A O 1
ATOM 669 N N . GLY A 1 90 ? -14.839 6.159 15.723 1.00 84.38 90 GLY A N 1
ATOM 670 C CA . GLY A 1 90 ? -16.161 6.664 15.343 1.00 84.38 90 GLY A CA 1
ATOM 671 C C . GLY A 1 90 ? -16.232 7.389 13.994 1.00 84.38 90 GLY A C 1
ATOM 672 O O . GLY A 1 90 ? -17.313 7.843 13.626 1.00 84.38 90 GLY A O 1
ATOM 673 N N . GLN A 1 91 ? -15.134 7.483 13.236 1.00 91.44 91 GLN A N 1
ATOM 674 C CA . GLN A 1 91 ? -15.113 8.104 11.909 1.00 91.44 91 GLN A CA 1
ATOM 675 C C . GLN A 1 91 ? -14.463 7.187 10.873 1.00 91.44 91 GLN A C 1
ATOM 677 O O . GLN A 1 91 ? -13.329 6.740 11.040 1.00 91.44 91 GLN A O 1
ATOM 682 N N . ILE A 1 92 ? -15.165 6.962 9.759 1.00 95.81 92 ILE A N 1
ATOM 683 C CA . ILE A 1 92 ? -14.622 6.235 8.611 1.00 95.81 92 ILE A CA 1
ATOM 684 C C . ILE A 1 92 ? -14.017 7.235 7.625 1.00 95.81 92 ILE A C 1
ATOM 686 O O . ILE A 1 92 ? -14.713 8.063 7.034 1.00 95.81 92 ILE A O 1
ATOM 690 N N . LEU A 1 93 ? -12.706 7.160 7.433 1.00 95.81 93 LEU A N 1
ATOM 691 C CA . LEU A 1 93 ? -11.971 7.963 6.470 1.00 95.81 93 LEU A CA 1
ATOM 692 C C . LEU A 1 93 ? -12.278 7.487 5.047 1.00 95.81 93 LEU A C 1
ATOM 694 O O . LEU A 1 93 ? -12.171 6.304 4.734 1.00 95.81 93 LEU A O 1
ATOM 698 N N . ALA A 1 94 ? -12.636 8.409 4.159 1.00 94.44 94 ALA A N 1
ATOM 699 C CA . ALA A 1 94 ? -12.871 8.119 2.749 1.00 94.44 94 ALA A CA 1
ATOM 700 C C . ALA A 1 94 ? -12.220 9.173 1.855 1.00 94.44 94 ALA A C 1
ATOM 702 O O . ALA A 1 94 ? -12.060 10.331 2.240 1.00 94.44 94 ALA A O 1
ATOM 703 N N . ALA A 1 95 ? -11.869 8.788 0.627 1.00 93.56 95 ALA A N 1
ATOM 704 C CA . ALA A 1 95 ? -11.275 9.724 -0.317 1.00 93.56 95 ALA A CA 1
ATOM 705 C C . ALA A 1 95 ? -12.294 10.821 -0.668 1.00 93.56 95 ALA A C 1
ATOM 707 O O . ALA A 1 95 ? -13.464 10.542 -0.981 1.00 93.56 95 ALA A O 1
ATOM 708 N N . ALA A 1 96 ? -11.861 12.078 -0.603 1.00 90.75 96 ALA A N 1
ATOM 709 C CA . ALA A 1 96 ? -12.612 13.178 -1.182 1.00 90.75 96 ALA A CA 1
ATOM 710 C C . ALA A 1 96 ? -12.627 13.047 -2.712 1.00 90.75 96 ALA A C 1
ATOM 712 O O . ALA A 1 96 ? -11.699 12.522 -3.324 1.00 90.75 96 ALA A O 1
ATOM 713 N N . ARG A 1 97 ? -13.706 13.524 -3.333 1.00 81.94 97 ARG A N 1
ATOM 714 C CA . ARG A 1 97 ? -13.814 13.653 -4.788 1.00 81.94 97 ARG A CA 1
ATOM 715 C C . ARG A 1 97 ? -14.163 15.110 -5.091 1.00 81.94 97 ARG A C 1
ATOM 717 O O . ARG A 1 97 ? -15.348 15.410 -5.200 1.00 81.94 97 ARG A O 1
ATOM 724 N N . PRO A 1 98 ? -13.167 16.012 -5.164 1.00 70.19 98 PRO A N 1
ATOM 725 C CA . PRO A 1 98 ? -13.413 17.453 -5.270 1.00 70.19 98 PRO A CA 1
ATOM 726 C C . PRO A 1 98 ? -14.336 17.813 -6.440 1.00 70.19 98 PRO A C 1
ATOM 728 O O . PRO A 1 98 ? -15.232 18.633 -6.288 1.00 70.19 98 PRO A O 1
ATOM 731 N N . ASN A 1 99 ? -14.192 17.103 -7.564 1.00 72.94 99 ASN A N 1
ATOM 732 C CA . ASN A 1 99 ? -14.954 17.358 -8.790 1.00 72.94 99 ASN A CA 1
ATOM 733 C C . ASN A 1 99 ? -16.214 16.483 -8.935 1.00 72.94 99 ASN A C 1
ATOM 735 O O . ASN A 1 99 ? -16.925 16.581 -9.931 1.00 72.94 99 ASN A O 1
ATOM 739 N N . HIS A 1 100 ? -16.501 15.616 -7.958 1.00 67.62 100 HIS A N 1
ATOM 740 C CA . HIS A 1 100 ? -17.688 14.756 -7.943 1.00 67.62 100 HIS A CA 1
ATOM 741 C C . HIS A 1 100 ? -18.321 14.764 -6.548 1.00 67.62 100 HIS A C 1
ATOM 743 O O . HIS A 1 100 ? -18.150 13.798 -5.788 1.00 67.62 100 HIS A O 1
ATOM 749 N N . PRO A 1 101 ? -19.035 15.849 -6.190 1.00 67.25 101 PRO A N 1
ATOM 750 C CA . PRO A 1 101 ? -19.778 15.898 -4.941 1.00 67.25 101 PRO A CA 1
ATOM 751 C C . PRO A 1 101 ? -20.798 14.748 -4.871 1.00 67.25 101 PRO A C 1
ATOM 753 O O . PRO A 1 101 ? -21.225 14.227 -5.909 1.00 67.25 101 PRO A O 1
ATOM 756 N N . PRO A 1 102 ? -21.183 14.301 -3.660 1.00 66.75 102 PRO A N 1
ATOM 757 C CA . PRO A 1 102 ? -22.221 13.290 -3.511 1.00 66.75 102 PRO A CA 1
ATOM 758 C C . PRO A 1 102 ? -23.493 13.733 -4.239 1.00 66.75 102 PRO A C 1
ATOM 760 O O . PRO A 1 102 ? -23.882 14.894 -4.142 1.00 66.75 102 PRO A O 1
ATOM 763 N N . SER A 1 103 ? -24.152 12.804 -4.939 1.00 68.31 103 SER A N 1
ATOM 764 C CA . SER A 1 103 ? -25.488 13.071 -5.476 1.00 68.31 103 SER A CA 1
ATOM 765 C C . SER A 1 103 ? -26.408 13.520 -4.331 1.00 68.31 103 SER A C 1
ATOM 767 O O . SER A 1 103 ? -26.406 12.854 -3.289 1.00 68.31 103 SER A O 1
ATOM 769 N N . PRO A 1 104 ? -27.198 14.596 -4.501 1.00 69.00 104 PRO A N 1
ATOM 770 C CA . PRO A 1 104 ? -28.105 15.086 -3.461 1.00 69.00 104 PRO A CA 1
ATOM 771 C C . PRO A 1 104 ? -29.151 14.040 -3.043 1.00 69.00 104 PRO A C 1
ATOM 773 O O . PRO A 1 104 ? -29.646 14.089 -1.925 1.00 69.00 104 PRO A O 1
ATOM 776 N N . ASN A 1 105 ? -29.423 13.047 -3.899 1.00 73.00 105 ASN A N 1
ATOM 777 C CA . ASN A 1 105 ? -30.357 11.951 -3.626 1.00 73.00 105 ASN A CA 1
ATOM 778 C C . ASN A 1 105 ? -29.675 10.686 -3.079 1.00 73.00 105 ASN A C 1
ATOM 780 O O . ASN A 1 105 ? -30.299 9.627 -3.010 1.00 73.00 105 ASN A O 1
ATOM 784 N N . ARG A 1 106 ? -28.382 10.741 -2.737 1.00 72.12 106 ARG A N 1
ATOM 785 C CA . ARG A 1 106 ? -27.699 9.585 -2.157 1.00 72.12 106 ARG A CA 1
ATOM 786 C C . ARG A 1 106 ? -28.151 9.420 -0.701 1.00 72.12 106 ARG A C 1
ATOM 788 O O . ARG A 1 106 ? -27.968 10.361 0.071 1.00 72.12 106 ARG A O 1
ATOM 795 N N . PRO A 1 107 ? -28.677 8.248 -0.299 1.00 75.19 107 PRO A N 1
ATOM 796 C CA . PRO A 1 107 ? -29.007 8.016 1.098 1.00 75.19 107 PRO A CA 1
ATOM 797 C C . PRO A 1 107 ? -27.756 8.200 1.971 1.00 75.19 107 PRO A C 1
ATOM 799 O O . PRO A 1 107 ? -26.641 7.881 1.524 1.00 75.19 107 PRO A O 1
ATOM 802 N N . PRO A 1 108 ? -27.915 8.737 3.193 1.00 79.62 108 PRO A N 1
ATOM 803 C CA . PRO A 1 108 ? -26.800 8.914 4.107 1.00 79.62 108 PRO A CA 1
ATOM 804 C C . PRO A 1 108 ? -26.141 7.563 4.393 1.00 79.62 108 PRO A C 1
ATOM 806 O O . PRO A 1 108 ? -26.802 6.524 4.437 1.00 79.62 108 PRO A O 1
ATOM 809 N N . ALA A 1 109 ? -24.819 7.573 4.571 1.00 86.75 109 ALA A N 1
ATOM 810 C CA . ALA A 1 109 ? -24.114 6.372 4.993 1.00 86.75 109 ALA A CA 1
ATOM 811 C C . ALA A 1 109 ? -24.620 5.947 6.385 1.00 86.75 109 ALA A C 1
ATOM 813 O O . ALA A 1 109 ? -24.834 6.815 7.233 1.00 86.75 109 ALA A O 1
ATOM 814 N N . PRO A 1 110 ? -24.769 4.638 6.654 1.00 89.12 110 PRO A N 1
ATOM 815 C CA . PRO A 1 110 ? -25.241 4.138 7.949 1.00 89.12 110 PRO A CA 1
ATOM 816 C C . PRO A 1 110 ? -24.214 4.327 9.082 1.00 89.12 110 PRO A C 1
ATOM 818 O O . PRO A 1 110 ? -24.476 3.969 10.224 1.00 89.12 110 PRO A O 1
ATOM 821 N N . HIS A 1 111 ? -23.041 4.880 8.772 1.00 92.19 111 HIS A N 1
ATOM 822 C CA . HIS A 1 111 ? -21.968 5.199 9.704 1.00 92.19 111 HIS A CA 1
ATOM 823 C C . HIS A 1 111 ? -21.320 6.542 9.320 1.00 92.19 111 HIS A C 1
ATOM 825 O O . HIS A 1 111 ? -21.342 6.917 8.140 1.00 92.19 111 HIS A O 1
ATOM 831 N N . PRO A 1 112 ? -20.706 7.269 10.271 1.00 93.06 112 PRO A N 1
ATOM 832 C CA . PRO A 1 112 ? -20.043 8.538 9.986 1.00 93.06 112 PRO A CA 1
ATOM 833 C C . PRO A 1 112 ? -18.888 8.380 8.992 1.00 93.06 112 PRO A C 1
ATOM 835 O O . PRO A 1 112 ? -18.065 7.469 9.109 1.00 93.06 112 PRO A O 1
ATOM 838 N N . VAL A 1 113 ? -18.823 9.278 8.007 1.00 93.12 113 VAL A N 1
ATOM 839 C CA . VAL A 1 113 ? -17.777 9.286 6.978 1.00 93.12 113 VAL A CA 1
ATOM 840 C C . VAL A 1 113 ? -17.116 10.656 6.924 1.00 93.12 113 VAL A C 1
ATOM 842 O O . VAL A 1 113 ? -17.762 11.647 6.583 1.00 93.12 113 VAL A O 1
ATOM 845 N N . ARG A 1 114 ? -15.802 10.694 7.151 1.00 93.06 114 ARG A N 1
ATOM 846 C CA . ARG A 1 114 ? -14.969 11.880 6.948 1.00 93.06 114 ARG A CA 1
ATOM 847 C C . ARG A 1 114 ? -14.268 11.787 5.600 1.00 93.06 114 ARG A C 1
ATOM 849 O O . ARG A 1 114 ? -13.442 10.903 5.376 1.00 93.06 114 ARG A O 1
ATOM 856 N N . ARG A 1 115 ? -14.572 12.712 4.688 1.00 92.94 115 ARG A N 1
ATOM 857 C CA . ARG A 1 115 ? -13.886 12.792 3.390 1.00 92.94 115 ARG A CA 1
ATOM 858 C C . ARG A 1 115 ? -12.614 13.623 3.500 1.00 92.94 115 ARG A C 1
ATOM 860 O O . ARG A 1 115 ? -12.660 14.734 4.014 1.00 92.94 115 ARG A O 1
ATOM 867 N N . SER A 1 116 ? -11.501 13.096 2.999 1.00 94.12 116 SER A N 1
ATOM 868 C CA . SER A 1 116 ? -10.196 13.761 3.043 1.00 94.12 116 SER A CA 1
ATOM 869 C C . SER A 1 116 ? -9.542 13.803 1.663 1.00 94.12 116 SER A C 1
ATOM 871 O O . SER A 1 116 ? -9.517 12.798 0.949 1.00 94.12 116 SER A O 1
ATOM 873 N N . VAL A 1 117 ? -9.016 14.976 1.297 1.00 94.19 117 VAL A N 1
ATOM 874 C CA . VAL A 1 117 ? -8.180 15.170 0.099 1.00 94.19 117 VAL A CA 1
ATOM 875 C C . VAL A 1 117 ? -6.812 14.521 0.296 1.00 94.19 117 VAL A C 1
ATOM 877 O O . VAL A 1 117 ? -6.312 13.870 -0.611 1.00 94.19 117 VAL A O 1
ATOM 880 N N . GLU A 1 118 ? -6.253 14.599 1.503 1.00 94.75 118 GLU A N 1
ATOM 881 C CA . GLU A 1 118 ? -4.992 13.940 1.857 1.00 94.75 118 GLU A CA 1
ATOM 882 C C . GLU A 1 118 ? -5.104 12.409 1.758 1.00 94.75 118 GLU A C 1
ATOM 884 O O . GLU A 1 118 ? -4.210 11.737 1.263 1.00 94.75 118 GLU A O 1
ATOM 889 N N . PHE A 1 119 ? -6.250 11.837 2.136 1.00 96.19 119 PHE A N 1
ATOM 890 C CA . PHE A 1 119 ? -6.507 10.405 1.935 1.00 96.19 119 PHE A CA 1
ATOM 891 C C . PHE A 1 119 ? -6.774 10.031 0.471 1.00 96.19 119 PHE A C 1
ATOM 893 O O . PHE A 1 119 ? -6.746 8.858 0.114 1.00 96.19 119 PHE A O 1
ATOM 900 N N . ALA A 1 120 ? -7.051 11.011 -0.389 1.00 95.06 120 ALA A N 1
ATOM 901 C CA . ALA A 1 120 ? -7.164 10.791 -1.824 1.00 95.06 120 ALA A CA 1
ATOM 902 C C . ALA A 1 120 ? -5.807 10.880 -2.550 1.00 95.06 120 ALA A C 1
ATOM 904 O O . ALA A 1 120 ? -5.772 10.581 -3.743 1.00 95.06 120 ALA A O 1
ATOM 905 N N . SER A 1 121 ? -4.726 11.282 -1.869 1.00 95.25 121 SER A N 1
ATOM 906 C CA . SER A 1 121 ? -3.380 11.444 -2.434 1.00 95.25 121 SER A CA 1
ATOM 907 C C . SER A 1 121 ? -2.459 10.253 -2.114 1.00 95.25 121 SER A C 1
ATOM 909 O O . SER A 1 121 ? -2.848 9.307 -1.425 1.00 95.25 121 SER A O 1
ATOM 911 N N . ALA A 1 122 ? -1.207 10.311 -2.586 1.00 95.06 122 ALA A N 1
ATOM 912 C CA . ALA A 1 122 ? -0.161 9.337 -2.254 1.00 95.06 122 ALA A CA 1
ATOM 913 C C . ALA A 1 122 ? 0.117 9.218 -0.739 1.00 95.06 122 ALA A C 1
ATOM 915 O O . ALA A 1 122 ? 0.573 8.176 -0.265 1.00 95.06 122 ALA A O 1
ATOM 916 N N . SER A 1 123 ? -0.231 10.243 0.048 1.00 94.88 123 SER A N 1
ATOM 917 C CA . SER A 1 123 ? -0.092 10.240 1.508 1.00 94.88 123 SER A CA 1
ATOM 918 C C . SER A 1 123 ? -0.881 9.109 2.179 1.00 94.88 123 SER A C 1
ATOM 920 O O . SER A 1 123 ? -0.533 8.694 3.282 1.00 94.88 123 SER A O 1
ATOM 922 N N . ALA A 1 124 ? -1.925 8.578 1.528 1.00 96.31 124 ALA A N 1
ATOM 923 C CA . ALA A 1 124 ? -2.685 7.426 2.022 1.00 96.31 124 ALA A CA 1
ATOM 924 C C . ALA A 1 124 ? -1.839 6.152 2.161 1.00 96.31 124 ALA A C 1
ATOM 926 O O . ALA A 1 124 ? -2.144 5.314 3.007 1.00 96.31 124 ALA A O 1
ATOM 927 N N . CYS A 1 125 ? -0.782 6.025 1.357 1.00 97.12 125 CYS A N 1
ATOM 928 C CA . CYS A 1 125 ? 0.070 4.840 1.271 1.00 97.12 125 CYS A CA 1
ATOM 929 C C . CYS A 1 125 ? 1.441 5.059 1.931 1.00 97.12 125 CYS A C 1
ATOM 931 O O . CYS A 1 125 ? 2.105 4.100 2.322 1.00 97.12 125 CYS A O 1
ATOM 933 N N . ALA A 1 126 ? 1.865 6.319 2.066 1.00 95.94 126 ALA A N 1
ATOM 934 C CA . ALA A 1 126 ? 3.246 6.681 2.372 1.00 95.94 126 ALA A CA 1
ATOM 935 C C . ALA A 1 126 ? 3.785 6.109 3.690 1.00 95.94 126 ALA A C 1
ATOM 937 O O . ALA A 1 126 ? 4.940 5.709 3.742 1.00 95.94 126 ALA A O 1
ATOM 938 N N . ASN A 1 127 ? 2.949 5.982 4.724 1.00 94.69 127 ASN A N 1
ATOM 939 C CA . ASN A 1 127 ? 3.395 5.478 6.028 1.00 94.69 127 ASN A CA 1
ATOM 940 C C . ASN A 1 127 ? 3.770 3.984 6.036 1.00 94.69 127 ASN A C 1
ATOM 942 O O . ASN A 1 127 ? 4.368 3.531 7.007 1.00 94.69 127 ASN A O 1
ATOM 946 N N . CYS A 1 128 ? 3.419 3.232 4.988 1.00 95.44 128 CYS A N 1
ATOM 947 C CA . CYS A 1 128 ? 3.862 1.847 4.794 1.00 95.44 128 CYS A CA 1
ATOM 948 C C . CYS A 1 128 ? 4.774 1.691 3.565 1.00 95.44 128 CYS A C 1
ATOM 950 O O . CYS A 1 128 ? 5.560 0.754 3.515 1.00 95.44 128 CYS A O 1
ATOM 952 N N . HIS A 1 129 ? 4.675 2.593 2.579 1.00 96.44 129 HIS A N 1
ATOM 953 C CA . HIS A 1 129 ? 5.382 2.494 1.295 1.00 96.44 129 HIS A CA 1
ATOM 954 C C . HIS A 1 129 ? 6.586 3.442 1.144 1.00 96.44 129 HIS A C 1
ATOM 956 O O . HIS A 1 129 ? 7.094 3.622 0.040 1.00 96.44 129 HIS A O 1
ATOM 962 N N . GLU A 1 130 ? 7.044 4.059 2.231 1.00 94.12 130 GLU A N 1
ATOM 963 C CA . GLU A 1 130 ? 8.260 4.874 2.282 1.00 94.12 130 GLU A CA 1
ATOM 964 C C . GLU A 1 130 ? 8.831 4.809 3.699 1.00 94.12 130 GLU A C 1
ATOM 966 O O . GLU A 1 130 ? 8.252 5.365 4.635 1.00 94.12 130 GLU A O 1
ATOM 971 N N . PHE A 1 131 ? 9.957 4.122 3.886 1.00 92.19 131 PHE A N 1
ATOM 972 C CA . PHE A 1 131 ? 10.545 3.989 5.216 1.00 92.19 131 PHE A CA 1
ATOM 973 C C . PHE A 1 131 ? 12.050 3.733 5.193 1.00 92.19 131 PHE A C 1
ATOM 975 O O . PHE A 1 131 ? 12.623 3.172 4.255 1.00 92.19 131 PHE A O 1
ATOM 982 N N . ARG A 1 132 ? 12.689 4.186 6.273 1.00 90.38 132 ARG A N 1
ATOM 983 C CA . ARG A 1 132 ? 14.128 4.060 6.495 1.00 90.38 132 ARG A CA 1
ATOM 984 C C . ARG A 1 132 ? 14.483 2.708 7.084 1.00 90.38 132 ARG A C 1
ATOM 986 O O . ARG A 1 132 ? 13.667 2.097 7.772 1.00 90.38 132 ARG A O 1
ATOM 993 N N . PHE A 1 133 ? 15.732 2.302 6.888 1.00 86.56 133 PHE A N 1
ATOM 994 C CA . PHE A 1 133 ? 16.318 1.300 7.768 1.00 86.56 133 PHE A CA 1
ATOM 995 C C . PHE A 1 133 ? 16.266 1.787 9.229 1.00 86.56 133 PHE A C 1
ATOM 997 O O . PHE A 1 133 ? 16.422 2.988 9.478 1.00 86.56 133 PHE A O 1
ATOM 1004 N N . PRO A 1 134 ? 16.086 0.886 10.210 1.00 75.62 134 PRO A N 1
ATOM 1005 C CA . PRO A 1 134 ? 16.108 1.217 11.633 1.00 75.62 134 PRO A CA 1
ATOM 1006 C C . PRO A 1 134 ? 17.551 1.439 12.139 1.00 75.62 134 PRO A C 1
ATOM 1008 O O . PRO A 1 134 ? 18.019 0.766 13.051 1.00 75.62 134 PRO A O 1
ATOM 1011 N N . ALA A 1 135 ? 18.272 2.386 11.533 1.00 73.25 135 ALA A N 1
ATOM 1012 C CA . ALA A 1 135 ? 19.623 2.809 11.901 1.00 73.25 135 ALA A CA 1
ATOM 1013 C C . ALA A 1 135 ? 19.769 4.338 11.727 1.00 73.25 135 ALA A C 1
ATOM 1015 O O . ALA A 1 135 ? 19.013 4.936 10.955 1.00 73.25 135 ALA A O 1
ATOM 1016 N N . PRO A 1 136 ? 20.714 5.005 12.422 1.00 67.56 136 PRO A N 1
ATOM 1017 C CA . PRO A 1 136 ? 21.012 6.413 12.164 1.00 67.56 136 PRO A CA 1
ATOM 1018 C C . PRO A 1 136 ? 21.382 6.610 10.689 1.00 67.56 136 PRO A C 1
ATOM 1020 O O . PRO A 1 136 ? 22.238 5.898 10.167 1.00 67.56 136 PRO A O 1
ATOM 1023 N N . GLY A 1 137 ? 20.745 7.566 10.013 1.00 68.69 137 GLY A N 1
ATOM 1024 C CA . GLY A 1 137 ? 20.918 7.752 8.575 1.00 68.69 137 GLY A CA 1
ATOM 1025 C C . GLY A 1 137 ? 20.582 9.160 8.093 1.00 68.69 137 GLY A C 1
ATOM 1026 O O . GLY A 1 137 ? 20.036 9.979 8.835 1.00 68.69 137 GLY A O 1
ATOM 1027 N N . GLY A 1 138 ? 20.944 9.435 6.841 1.00 79.38 138 GLY A N 1
ATOM 1028 C CA . GLY A 1 138 ? 20.669 10.686 6.138 1.00 79.38 138 GLY A CA 1
ATOM 1029 C C . GLY A 1 138 ? 19.330 10.692 5.389 1.00 79.38 138 GLY A C 1
ATOM 1030 O O . GLY A 1 138 ? 18.432 9.888 5.645 1.00 79.38 138 GLY A O 1
ATOM 1031 N N . GLN A 1 139 ? 19.191 11.636 4.455 1.00 83.88 139 GLN A N 1
ATOM 1032 C CA . GLN A 1 139 ? 17.995 11.777 3.609 1.00 83.88 139 GLN A CA 1
ATOM 1033 C C . GLN A 1 139 ? 18.120 11.097 2.241 1.00 83.88 139 GLN A C 1
ATOM 1035 O O . GLN A 1 139 ? 17.118 10.949 1.536 1.00 83.88 139 GLN A O 1
ATOM 1040 N N . ASP A 1 140 ? 19.327 10.659 1.891 1.00 87.06 140 ASP A N 1
ATOM 1041 C CA . ASP A 1 140 ? 19.614 10.000 0.623 1.00 87.06 140 ASP A CA 1
ATOM 1042 C C . ASP A 1 140 ? 18.895 8.651 0.515 1.00 87.06 140 ASP A C 1
ATOM 1044 O O . ASP A 1 140 ? 18.650 7.975 1.517 1.00 87.06 140 ASP A O 1
ATOM 1048 N N . ASP A 1 141 ? 18.583 8.248 -0.719 1.00 86.56 141 ASP A N 1
ATOM 1049 C CA . ASP A 1 141 ? 17.845 7.015 -1.027 1.00 86.56 141 ASP A CA 1
ATOM 1050 C C . ASP A 1 141 ? 18.526 5.765 -0.428 1.00 86.56 141 ASP A C 1
ATOM 1052 O O . ASP A 1 141 ? 17.844 4.839 -0.006 1.00 86.56 141 ASP A O 1
ATOM 1056 N N . ALA A 1 142 ? 19.856 5.775 -0.265 1.00 87.19 142 ALA A N 1
ATOM 1057 C CA . ALA A 1 142 ? 20.628 4.683 0.341 1.00 87.19 142 ALA A CA 1
ATOM 1058 C C . ALA A 1 142 ? 20.284 4.387 1.818 1.00 87.19 142 ALA A C 1
ATOM 1060 O O . ALA A 1 142 ? 20.604 3.311 2.317 1.00 87.19 142 ALA A O 1
ATOM 1061 N N . PHE A 1 143 ? 19.641 5.320 2.531 1.00 89.25 143 PHE A N 1
ATOM 1062 C CA . PHE A 1 143 ? 19.197 5.121 3.918 1.00 89.25 143 PHE A CA 1
ATOM 1063 C C . PHE A 1 143 ? 17.759 4.594 4.021 1.00 89.25 143 PHE A C 1
ATOM 1065 O O . PHE A 1 143 ? 17.230 4.425 5.126 1.00 89.25 143 PHE A O 1
ATOM 1072 N N . PHE A 1 144 ? 17.110 4.348 2.882 1.00 91.25 144 PHE A N 1
ATOM 1073 C CA . PHE A 1 144 ? 15.741 3.869 2.805 1.00 91.25 144 PHE A CA 1
ATOM 1074 C C . PHE A 1 144 ? 15.705 2.393 2.433 1.00 91.25 144 PHE A C 1
ATOM 1076 O O . PHE A 1 144 ? 16.351 1.963 1.485 1.00 91.25 144 PHE A O 1
ATOM 1083 N N . MET A 1 145 ? 14.927 1.622 3.194 1.00 89.25 145 MET A N 1
ATOM 1084 C CA . MET A 1 145 ? 14.608 0.246 2.814 1.00 89.25 145 MET A CA 1
ATOM 1085 C C . MET A 1 145 ? 13.547 0.241 1.707 1.00 89.25 145 MET A C 1
ATOM 1087 O O . MET A 1 145 ? 13.497 -0.683 0.905 1.00 89.25 145 MET A O 1
ATOM 1091 N N . GLN A 1 146 ? 12.727 1.295 1.636 1.00 92.38 146 GLN A N 1
ATOM 1092 C CA . GLN A 1 146 ? 11.754 1.477 0.573 1.00 92.38 146 GLN A CA 1
ATOM 1093 C C . GLN A 1 146 ? 11.583 2.957 0.207 1.00 92.38 146 GLN A C 1
ATOM 1095 O O . GLN A 1 146 ? 11.333 3.796 1.076 1.00 92.38 146 GLN A O 1
ATOM 1100 N N . THR A 1 147 ? 11.664 3.242 -1.096 1.00 94.62 147 THR A N 1
ATOM 1101 C CA . THR A 1 147 ? 11.677 4.583 -1.709 1.00 94.62 147 THR A CA 1
ATOM 1102 C C . THR A 1 147 ? 10.517 4.827 -2.687 1.00 94.62 147 THR A C 1
ATOM 1104 O O . THR A 1 147 ? 10.584 5.691 -3.562 1.00 94.62 147 THR A O 1
ATOM 1107 N N . THR A 1 148 ? 9.418 4.080 -2.582 1.00 96.38 148 THR A N 1
ATOM 1108 C CA . THR A 1 148 ? 8.349 4.129 -3.594 1.00 96.38 148 THR A CA 1
ATOM 1109 C C . THR A 1 148 ? 7.692 5.508 -3.714 1.00 96.38 148 THR A C 1
ATOM 1111 O O . THR A 1 148 ? 7.359 5.936 -4.819 1.00 96.38 148 THR A O 1
ATOM 1114 N N . VAL A 1 149 ? 7.511 6.241 -2.610 1.00 96.69 149 VAL A N 1
ATOM 1115 C CA . VAL A 1 149 ? 6.842 7.554 -2.652 1.00 96.69 149 VAL A CA 1
ATOM 1116 C C . VAL A 1 149 ? 7.746 8.608 -3.281 1.00 96.69 149 VAL A C 1
ATOM 1118 O O . VAL A 1 149 ? 7.270 9.413 -4.084 1.00 96.69 149 VAL A O 1
ATOM 1121 N N . ARG A 1 150 ? 9.047 8.605 -2.969 1.00 95.81 150 ARG A N 1
ATOM 1122 C CA . ARG A 1 150 ? 9.997 9.521 -3.626 1.00 95.81 150 ARG A CA 1
ATOM 1123 C C . ARG A 1 150 ? 10.223 9.182 -5.096 1.00 95.81 150 ARG A C 1
ATOM 1125 O O . ARG A 1 150 ? 10.409 10.083 -5.905 1.00 95.81 150 ARG A O 1
ATOM 1132 N N . GLU A 1 151 ? 10.210 7.904 -5.459 1.00 96.50 151 GLU A N 1
ATOM 1133 C CA . GLU A 1 151 ? 10.280 7.496 -6.861 1.00 96.50 151 GLU A CA 1
ATOM 1134 C C . GLU A 1 151 ? 9.053 8.005 -7.609 1.00 96.50 151 GLU A C 1
ATOM 1136 O O . GLU A 1 151 ? 9.174 8.554 -8.702 1.00 96.50 151 GLU A O 1
ATOM 1141 N N . HIS A 1 152 ? 7.879 7.891 -6.986 1.00 97.75 152 HIS A N 1
ATOM 1142 C CA . HIS A 1 152 ? 6.638 8.389 -7.548 1.00 97.75 152 HIS A CA 1
ATOM 1143 C C . HIS A 1 152 ? 6.636 9.902 -7.740 1.00 97.75 152 HIS A C 1
ATOM 1145 O O . HIS A 1 152 ? 6.274 10.371 -8.819 1.00 97.75 152 HIS A O 1
ATOM 1151 N N . SER A 1 153 ? 7.110 10.670 -6.755 1.00 96.94 153 SER A N 1
ATOM 1152 C CA . SER A 1 153 ? 7.173 12.133 -6.864 1.00 96.94 153 SER A CA 1
ATOM 1153 C C . SER A 1 153 ? 8.144 12.629 -7.940 1.00 96.94 153 SER A C 1
ATOM 1155 O O . SER A 1 153 ? 8.001 13.752 -8.419 1.00 96.94 153 SER A O 1
ATOM 1157 N N . ARG A 1 154 ? 9.110 11.795 -8.341 1.00 96.31 154 ARG A N 1
ATOM 1158 C CA . ARG 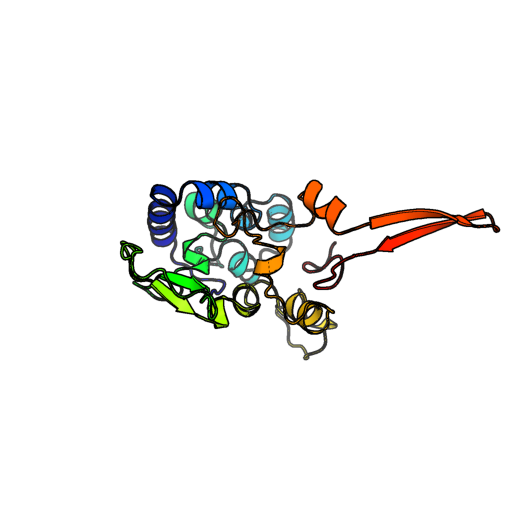A 1 154 ? 10.054 12.055 -9.438 1.00 96.31 154 ARG A CA 1
ATOM 1159 C C . ARG A 1 154 ? 9.587 11.469 -10.780 1.00 96.31 154 ARG A C 1
ATOM 1161 O O . ARG A 1 154 ? 10.268 11.652 -11.786 1.00 96.31 154 ARG A O 1
ATOM 1168 N N . SER A 1 155 ? 8.465 10.746 -10.805 1.00 96.31 155 SER A N 1
ATOM 1169 C CA . SER A 1 155 ? 7.958 10.066 -12.001 1.00 96.31 155 SER A CA 1
ATOM 1170 C C . SER A 1 155 ? 7.121 10.996 -12.894 1.00 96.31 155 SER A C 1
ATOM 1172 O O . SER A 1 155 ? 6.572 11.987 -12.407 1.00 96.31 155 SER A O 1
ATOM 1174 N N . PRO A 1 156 ? 6.925 10.653 -14.183 1.00 95.56 156 PRO A N 1
ATOM 1175 C CA . PRO A 1 156 ? 5.990 11.360 -15.063 1.00 95.56 156 PRO A CA 1
ATOM 1176 C C . PRO A 1 156 ? 4.539 11.410 -14.559 1.00 95.56 156 PRO A C 1
ATOM 1178 O O . PRO A 1 156 ? 3.771 12.239 -15.030 1.00 95.56 156 PRO A O 1
ATOM 1181 N N . ASN A 1 157 ? 4.166 10.537 -13.617 1.00 95.94 157 ASN A N 1
ATOM 1182 C CA . ASN A 1 157 ? 2.818 10.420 -13.064 1.00 95.94 157 ASN A CA 1
ATOM 1183 C C . ASN A 1 157 ? 2.703 10.927 -11.620 1.00 95.94 157 ASN A C 1
ATOM 1185 O O . ASN A 1 157 ? 1.784 10.525 -10.910 1.00 95.94 157 ASN A O 1
ATOM 1189 N N . ALA A 1 158 ? 3.621 11.787 -11.169 1.00 96.31 158 ALA A N 1
ATOM 1190 C CA . ALA A 1 158 ? 3.649 12.328 -9.805 1.00 96.31 158 ALA A CA 1
ATOM 1191 C C . ALA A 1 158 ? 2.364 13.077 -9.378 1.00 96.31 158 ALA A C 1
ATOM 1193 O O . ALA A 1 158 ? 2.133 13.284 -8.186 1.00 96.31 158 ALA A O 1
ATOM 1194 N N . ASP A 1 159 ? 1.529 13.502 -10.329 1.00 94.56 159 ASP A N 1
ATOM 1195 C CA . ASP A 1 159 ? 0.239 14.160 -10.098 1.00 94.56 159 ASP A CA 1
ATOM 1196 C C . ASP A 1 159 ? -0.932 13.172 -9.917 1.00 94.56 159 ASP A C 1
ATOM 1198 O O . ASP A 1 159 ? -1.983 13.538 -9.375 1.00 94.56 159 ASP A O 1
ATOM 1202 N N . LYS A 1 160 ? -0.769 11.908 -10.326 1.00 95.06 160 LYS A N 1
ATOM 1203 C CA . LYS A 1 160 ? -1.775 10.854 -10.155 1.00 95.06 160 LYS A CA 1
ATOM 1204 C C . LYS A 1 160 ? -1.606 10.193 -8.782 1.00 95.06 160 LYS A C 1
ATOM 1206 O O . LYS A 1 160 ? -0.532 9.694 -8.478 1.00 95.06 160 LYS A O 1
ATOM 1211 N N . PRO A 1 161 ? -2.655 10.066 -7.949 1.00 95.62 161 PRO A N 1
ATOM 1212 C CA . PRO A 1 161 ? -2.528 9.341 -6.685 1.00 95.62 161 PRO A CA 1
ATOM 1213 C C . PRO A 1 161 ? -2.263 7.850 -6.928 1.00 95.62 161 PRO A C 1
ATOM 1215 O O . PRO A 1 161 ? -2.773 7.292 -7.896 1.00 95.62 161 PRO A O 1
ATOM 1218 N N . CYS A 1 162 ? -1.595 7.161 -5.997 1.00 97.00 162 CYS A N 1
ATOM 1219 C CA . CYS A 1 162 ? -1.321 5.716 -6.100 1.00 97.00 162 CYS A CA 1
ATOM 1220 C C . CYS A 1 162 ? -2.594 4.895 -6.394 1.00 97.00 162 CYS A C 1
ATOM 1222 O O . CYS A 1 162 ? -2.600 3.981 -7.219 1.00 97.00 162 CYS A O 1
ATOM 1224 N N . ALA A 1 163 ? -3.715 5.279 -5.774 1.00 96.50 163 ALA A N 1
ATOM 1225 C CA . ALA A 1 163 ? -5.023 4.662 -5.979 1.00 96.50 163 ALA A CA 1
ATOM 1226 C C . ALA A 1 163 ? -5.571 4.806 -7.415 1.00 96.50 163 ALA A C 1
ATOM 1228 O O . ALA A 1 163 ? -6.537 4.132 -7.758 1.00 96.50 163 ALA A O 1
ATOM 1229 N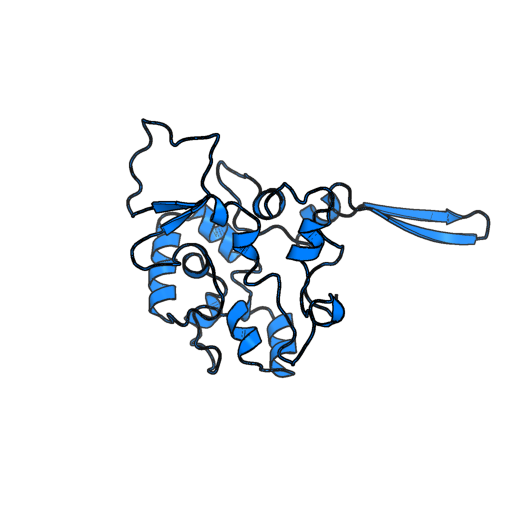 N . HIS A 1 164 ? -5.015 5.682 -8.258 1.00 94.88 164 HIS A N 1
ATOM 1230 C CA . HIS A 1 164 ? -5.369 5.773 -9.675 1.00 94.88 164 HIS A CA 1
ATOM 1231 C C . HIS A 1 164 ? -5.019 4.475 -10.414 1.00 94.88 164 HIS A C 1
ATOM 1233 O O . HIS A 1 164 ? -5.901 3.904 -11.053 1.00 94.88 164 HIS A O 1
ATOM 1239 N N . CYS A 1 165 ? -3.782 3.989 -10.259 1.00 94.94 165 CYS A N 1
ATOM 1240 C CA . CYS A 1 165 ? -3.288 2.784 -10.932 1.00 94.94 165 CYS A CA 1
ATOM 1241 C C . CYS A 1 165 ? -3.524 1.510 -10.110 1.00 94.94 165 CYS A C 1
ATOM 1243 O O . CYS A 1 165 ? -3.950 0.503 -10.664 1.00 94.94 165 CYS A O 1
ATOM 1245 N N . HIS A 1 166 ? -3.293 1.550 -8.793 1.00 97.06 166 HIS A N 1
ATOM 1246 C CA . HIS A 1 166 ? -3.367 0.355 -7.938 1.00 97.06 166 HIS A CA 1
ATOM 1247 C C . HIS A 1 166 ? -4.785 0.044 -7.441 1.00 97.06 166 HIS A C 1
ATOM 1249 O O . HIS A 1 166 ? -5.080 -1.084 -7.060 1.00 97.06 166 HIS A O 1
ATOM 1255 N N . MET A 1 167 ? -5.693 1.024 -7.460 1.00 97.31 167 MET A N 1
ATOM 1256 C CA . MET A 1 167 ? -7.101 0.848 -7.077 1.00 97.31 167 MET A CA 1
ATOM 1257 C C . MET A 1 167 ? -8.037 1.363 -8.183 1.00 97.31 167 MET A C 1
ATOM 1259 O O . MET A 1 167 ? -8.836 2.292 -7.950 1.00 97.31 167 MET A O 1
ATOM 1263 N N . PRO A 1 168 ? -7.931 0.805 -9.406 1.00 95.06 168 PRO A N 1
ATOM 1264 C CA . PRO A 1 168 ? -8.681 1.291 -10.552 1.00 95.06 168 PRO A CA 1
ATOM 1265 C C . PRO A 1 168 ? -10.181 1.137 -10.310 1.00 95.06 168 PRO A C 1
ATOM 1267 O O . PRO A 1 168 ? -10.635 0.283 -9.541 1.00 95.06 168 PRO A O 1
ATOM 1270 N N . VAL A 1 169 ? -10.973 1.983 -10.964 1.00 94.94 169 VAL A N 1
ATOM 1271 C CA . VAL A 1 169 ? -12.428 1.905 -10.841 1.00 94.94 169 VAL A CA 1
ATOM 1272 C C . VAL A 1 169 ? -12.937 0.696 -11.628 1.00 94.94 169 VAL A C 1
ATOM 1274 O O . VAL A 1 169 ? -12.805 0.648 -12.847 1.00 94.94 169 VAL A O 1
ATOM 1277 N N . ARG A 1 170 ? -13.539 -0.270 -10.929 1.00 93.75 170 ARG A N 1
ATOM 1278 C CA . ARG A 1 170 ? -14.152 -1.488 -11.476 1.00 93.75 170 ARG A CA 1
ATOM 1279 C C . ARG A 1 170 ? -15.522 -1.673 -10.834 1.00 93.75 170 ARG A C 1
ATOM 1281 O O . ARG A 1 170 ? -15.689 -1.412 -9.648 1.00 93.75 170 ARG A O 1
ATOM 1288 N N . GLY A 1 171 ? -16.538 -2.046 -11.614 1.00 89.56 171 GLY A N 1
ATOM 1289 C CA . GLY A 1 171 ? -17.890 -2.262 -11.071 1.00 89.56 171 GLY A CA 1
ATOM 1290 C C . GLY A 1 171 ? -18.434 -1.077 -10.250 1.00 89.56 171 GLY A C 1
ATOM 1291 O O . GLY A 1 171 ? -19.055 -1.276 -9.209 1.00 89.56 171 GLY A O 1
ATOM 1292 N N . GLY A 1 172 ? -18.130 0.163 -10.658 1.00 90.44 172 GLY A N 1
ATOM 1293 C CA . GLY A 1 172 ? -18.620 1.389 -10.011 1.00 90.44 172 GLY A CA 1
ATOM 1294 C C . GLY A 1 172 ? -17.905 1.821 -8.719 1.00 90.44 172 GLY A C 1
ATOM 1295 O O . GLY A 1 172 ? -18.276 2.844 -8.140 1.00 90.44 172 GLY A O 1
ATOM 1296 N N . HIS A 1 173 ? -16.869 1.109 -8.266 1.00 92.88 173 HIS A N 1
ATOM 1297 C CA . HIS A 1 173 ? -16.078 1.471 -7.084 1.00 92.88 173 HIS A CA 1
ATOM 1298 C C . HIS A 1 173 ? -14.575 1.288 -7.330 1.00 92.88 173 HIS A C 1
ATOM 1300 O O . HIS A 1 173 ? -14.170 0.780 -8.367 1.00 92.88 173 HIS A O 1
ATOM 1306 N N . ARG A 1 174 ? -13.732 1.777 -6.413 1.00 95.31 174 ARG A N 1
ATOM 1307 C CA . ARG A 1 174 ? -12.285 1.532 -6.488 1.00 95.31 174 ARG A CA 1
ATOM 1308 C C . ARG A 1 174 ? -11.996 0.105 -6.037 1.00 95.31 174 ARG A C 1
ATOM 1310 O O . ARG A 1 174 ? -12.379 -0.239 -4.920 1.00 95.31 174 ARG A O 1
ATOM 1317 N N . SER A 1 175 ? -11.303 -0.654 -6.877 1.00 97.69 175 SER A N 1
ATOM 1318 C CA . SER A 1 175 ? -10.849 -2.009 -6.567 1.00 97.69 175 SER A CA 1
ATOM 1319 C C . SER A 1 175 ? -9.950 -2.012 -5.328 1.00 97.69 175 SER A C 1
ATOM 1321 O O . SER A 1 175 ? -9.014 -1.217 -5.251 1.00 97.69 175 SER A O 1
ATOM 1323 N N . HIS A 1 176 ? -10.206 -2.916 -4.386 1.00 98.25 176 HIS A N 1
ATOM 1324 C CA . HIS A 1 176 ? -9.338 -3.203 -3.236 1.00 98.25 176 HIS A CA 1
ATOM 1325 C C . HIS A 1 176 ? -8.517 -4.484 -3.436 1.00 98.25 176 HIS A C 1
ATOM 1327 O O . HIS A 1 176 ? -8.024 -5.067 -2.476 1.00 98.25 176 HIS A O 1
ATOM 1333 N N . ALA A 1 177 ? -8.346 -4.922 -4.687 1.00 97.50 177 ALA A N 1
ATOM 1334 C CA . ALA A 1 177 ? -7.422 -6.005 -5.020 1.00 97.50 177 ALA A CA 1
ATOM 1335 C C . ALA A 1 177 ? -5.955 -5.541 -4.982 1.00 97.50 177 ALA A C 1
ATOM 1337 O O . ALA A 1 177 ? -5.070 -6.375 -4.821 1.00 97.50 177 ALA A O 1
ATOM 1338 N N . PHE A 1 178 ? -5.727 -4.220 -5.079 1.00 97.06 178 PHE A N 1
ATOM 1339 C CA . PHE A 1 178 ? -4.414 -3.569 -5.110 1.00 97.06 178 PHE A CA 1
ATOM 1340 C C . PHE A 1 178 ? -3.521 -4.136 -6.212 1.00 97.06 178 PHE A C 1
ATOM 1342 O O . PHE A 1 178 ? -2.617 -4.920 -5.944 1.00 97.06 178 PHE A O 1
ATOM 1349 N N . ASP A 1 179 ? -3.815 -3.761 -7.458 1.00 95.19 179 ASP A N 1
ATOM 1350 C CA . ASP A 1 179 ? -3.122 -4.309 -8.623 1.00 95.19 179 ASP A CA 1
ATOM 1351 C C . ASP A 1 179 ? -1.598 -4.155 -8.501 1.00 95.19 179 ASP A C 1
ATOM 1353 O O . ASP A 1 179 ? -1.102 -3.070 -8.201 1.00 95.19 179 ASP A O 1
ATOM 1357 N N . GLU A 1 180 ? -0.856 -5.232 -8.745 1.00 92.31 180 GLU A N 1
ATOM 1358 C CA . GLU A 1 180 ? 0.596 -5.278 -8.577 1.00 92.31 180 GLU A CA 1
ATOM 1359 C C . GLU A 1 180 ? 1.242 -6.321 -9.507 1.00 92.31 180 GLU A C 1
ATOM 1361 O O . GLU A 1 180 ? 0.569 -6.966 -10.311 1.00 92.31 180 GLU A O 1
ATOM 1366 N N . VAL A 1 181 ? 2.567 -6.460 -9.432 1.00 90.06 181 VAL A N 1
ATOM 1367 C CA . VAL A 1 181 ? 3.389 -7.227 -10.383 1.00 90.06 181 VAL A CA 1
ATOM 1368 C C . VAL A 1 181 ? 3.133 -8.739 -10.394 1.00 90.06 181 VAL A C 1
ATOM 1370 O O . VAL A 1 181 ? 3.434 -9.381 -11.396 1.00 90.06 181 VAL A O 1
ATOM 1373 N N . ARG A 1 182 ? 2.570 -9.332 -9.336 1.00 88.62 182 ARG A N 1
ATOM 1374 C CA . ARG A 1 182 ? 2.182 -10.753 -9.301 1.00 88.62 182 ARG A CA 1
ATOM 1375 C C . ARG A 1 182 ? 0.796 -11.005 -9.902 1.00 88.62 182 ARG A C 1
ATOM 1377 O O . ARG A 1 182 ? 0.424 -12.160 -10.104 1.00 88.62 182 ARG A O 1
ATOM 1384 N N . ASN A 1 183 ? 0.056 -9.959 -10.272 1.00 90.88 183 ASN A N 1
ATOM 1385 C CA . ASN A 1 183 ? -1.068 -10.076 -11.191 1.00 90.88 183 ASN A CA 1
ATOM 1386 C C . ASN A 1 183 ? -0.542 -10.079 -12.634 1.00 90.88 183 ASN A C 1
ATOM 1388 O O . ASN A 1 183 ? -0.199 -9.036 -13.185 1.00 90.88 183 ASN A O 1
ATOM 1392 N N . GLU A 1 184 ? -0.527 -11.251 -13.270 1.00 91.81 184 GLU A N 1
ATOM 1393 C CA . GLU A 1 184 ? 0.002 -11.430 -14.629 1.00 91.81 184 GLU A CA 1
ATOM 1394 C C . GLU A 1 184 ? -0.647 -10.496 -15.661 1.00 91.81 184 GLU A C 1
ATOM 1396 O O . GLU A 1 184 ? 0.039 -9.933 -16.515 1.00 91.81 184 GLU A O 1
ATOM 1401 N N . THR A 1 185 ? -1.967 -10.299 -15.577 1.00 92.06 185 THR A N 1
ATOM 1402 C CA . THR A 1 185 ? -2.683 -9.415 -16.511 1.00 92.06 185 THR A CA 1
ATOM 1403 C C . THR A 1 185 ? -2.219 -7.974 -16.341 1.00 92.06 185 THR A C 1
ATOM 1405 O O . THR A 1 185 ? -1.992 -7.273 -17.327 1.00 92.06 185 THR A O 1
ATOM 1408 N N . TRP A 1 186 ? -2.036 -7.538 -15.094 1.00 91.88 186 TRP A N 1
ATOM 1409 C CA . TRP A 1 186 ? -1.524 -6.205 -14.808 1.00 91.88 186 TRP A CA 1
ATOM 1410 C C . TRP A 1 186 ? -0.062 -6.055 -15.242 1.00 91.88 186 TRP A C 1
ATOM 1412 O O . TRP A 1 186 ? 0.271 -5.068 -15.895 1.00 91.88 186 TRP A O 1
ATOM 1422 N N . LEU A 1 187 ? 0.797 -7.041 -14.960 1.00 92.12 187 LEU A N 1
ATOM 1423 C CA . LEU A 1 187 ? 2.210 -7.012 -15.344 1.00 92.12 187 LEU A CA 1
ATOM 1424 C C . LEU A 1 187 ? 2.377 -6.901 -16.864 1.00 92.12 187 LEU A C 1
ATOM 1426 O O . LEU A 1 187 ? 3.111 -6.034 -17.330 1.00 92.12 187 LEU A O 1
ATOM 1430 N N . ARG A 1 188 ? 1.647 -7.709 -17.643 1.00 91.69 188 ARG A N 1
ATOM 1431 C CA . ARG A 1 188 ? 1.680 -7.648 -19.116 1.00 91.69 188 ARG A CA 1
ATOM 1432 C C . ARG A 1 188 ? 1.241 -6.290 -19.666 1.00 91.69 188 ARG A C 1
ATOM 1434 O O . ARG A 1 188 ? 1.754 -5.869 -20.695 1.00 91.69 188 ARG A O 1
ATOM 1441 N N . ALA A 1 189 ? 0.310 -5.615 -18.992 1.00 90.81 189 ALA A N 1
ATOM 1442 C CA . ALA A 1 189 ? -0.171 -4.295 -19.398 1.00 90.81 189 ALA A CA 1
ATOM 1443 C C . ALA A 1 189 ? 0.783 -3.145 -19.020 1.00 90.81 189 ALA A C 1
ATOM 1445 O O . ALA A 1 189 ? 0.656 -2.054 -19.569 1.00 90.81 189 ALA A O 1
ATOM 1446 N N . ASN A 1 190 ? 1.712 -3.366 -18.082 1.00 91.44 190 ASN A N 1
ATOM 1447 C CA . ASN A 1 190 ? 2.550 -2.307 -17.503 1.00 91.44 190 ASN A CA 1
ATOM 1448 C C . ASN A 1 190 ? 4.062 -2.521 -17.690 1.00 91.44 190 ASN A C 1
ATOM 1450 O O . ASN A 1 190 ? 4.841 -1.612 -17.396 1.00 91.44 190 ASN A O 1
ATOM 1454 N N . LEU A 1 191 ? 4.485 -3.679 -18.203 1.00 93.62 191 LEU A N 1
ATOM 1455 C CA . LEU A 1 191 ? 5.861 -3.962 -18.596 1.00 93.62 191 LEU A CA 1
ATOM 1456 C C . LEU A 1 191 ? 5.884 -4.622 -19.976 1.00 93.62 191 LEU A C 1
ATOM 1458 O O . LEU A 1 191 ? 5.508 -5.782 -20.141 1.00 93.62 191 LEU A O 1
ATOM 1462 N N . HIS A 1 192 ? 6.371 -3.887 -20.968 1.00 94.75 192 HIS A N 1
ATOM 1463 C CA . HIS A 1 192 ? 6.598 -4.410 -22.308 1.00 94.75 192 HIS A CA 1
ATOM 1464 C C . HIS A 1 192 ? 8.044 -4.866 -22.439 1.00 94.75 192 HIS A C 1
ATOM 1466 O O . HIS A 1 192 ? 8.968 -4.128 -22.098 1.00 94.75 192 HIS A O 1
ATOM 1472 N N . VAL A 1 193 ? 8.236 -6.076 -22.957 1.00 95.12 193 VAL A N 1
ATOM 1473 C CA . VAL A 1 193 ? 9.558 -6.649 -23.201 1.00 95.12 193 VAL A CA 1
ATOM 1474 C C . VAL A 1 193 ? 9.677 -6.947 -24.685 1.00 95.12 193 VAL A C 1
ATOM 1476 O O . VAL A 1 193 ? 8.848 -7.658 -25.250 1.00 95.12 193 VAL A O 1
ATOM 1479 N N . THR A 1 194 ? 10.710 -6.401 -25.313 1.00 96.75 194 THR A N 1
ATOM 1480 C CA . THR A 1 194 ? 11.102 -6.749 -26.681 1.00 96.75 194 THR A CA 1
ATOM 1481 C C . THR A 1 194 ? 12.495 -7.353 -26.653 1.00 96.75 194 THR A C 1
ATOM 1483 O O . THR A 1 194 ? 13.302 -7.029 -25.783 1.00 96.75 194 THR A O 1
ATOM 1486 N N . ALA A 1 195 ? 12.763 -8.269 -27.576 1.00 97.69 195 ALA A N 1
ATOM 1487 C CA . ALA A 1 195 ? 14.067 -8.886 -27.721 1.00 97.69 195 ALA A CA 1
ATOM 1488 C C . ALA A 1 195 ? 14.438 -8.912 -29.202 1.00 97.69 195 ALA A C 1
ATOM 1490 O O . ALA A 1 195 ? 13.641 -9.345 -30.034 1.00 97.69 195 ALA A O 1
ATOM 1491 N N . GLU A 1 196 ? 15.641 -8.453 -29.520 1.00 97.81 196 GLU A N 1
ATOM 1492 C CA . GLU A 1 196 ? 16.194 -8.485 -30.868 1.00 97.81 196 GLU A CA 1
ATOM 1493 C C . GLU A 1 196 ? 17.620 -9.035 -30.842 1.00 97.81 196 GLU A C 1
ATOM 1495 O O . GLU A 1 196 ? 18.384 -8.793 -29.906 1.00 97.81 196 GLU A O 1
ATOM 1500 N N . ARG A 1 197 ? 17.988 -9.782 -31.884 1.00 97.75 197 ARG A N 1
ATOM 1501 C CA . ARG A 1 197 ? 19.385 -10.124 -32.151 1.00 97.75 197 ARG A CA 1
ATOM 1502 C C . ARG A 1 197 ? 19.973 -9.018 -33.017 1.00 97.75 197 ARG A C 1
ATOM 1504 O O . ARG A 1 197 ? 19.507 -8.800 -34.134 1.00 97.75 197 ARG A O 1
ATOM 1511 N N . THR A 1 198 ? 20.961 -8.309 -32.497 1.00 96.12 198 THR A N 1
ATOM 1512 C CA . THR A 1 198 ? 21.629 -7.206 -33.189 1.00 96.12 198 THR A CA 1
ATOM 1513 C C . THR A 1 198 ? 22.588 -7.728 -34.269 1.00 96.12 198 THR A C 1
ATOM 1515 O O . THR A 1 198 ? 22.852 -8.928 -34.379 1.00 96.12 198 THR A O 1
ATOM 1518 N N . ALA A 1 199 ? 23.101 -6.824 -35.111 1.00 95.25 199 ALA A N 1
ATOM 1519 C CA . ALA A 1 199 ? 23.954 -7.174 -36.253 1.00 95.25 199 ALA A CA 1
ATOM 1520 C C . ALA A 1 199 ? 25.290 -7.841 -35.861 1.00 95.25 199 ALA A C 1
ATOM 1522 O O . ALA A 1 199 ? 25.851 -8.594 -36.651 1.00 95.25 199 ALA A O 1
ATOM 1523 N N . ASP A 1 200 ? 25.776 -7.581 -34.649 1.00 96.62 200 ASP A N 1
ATOM 1524 C CA . ASP A 1 200 ? 26.993 -8.134 -34.047 1.00 96.62 200 ASP A CA 1
ATOM 1525 C C . ASP A 1 200 ? 26.753 -9.432 -33.254 1.00 96.62 200 ASP A C 1
ATOM 1527 O O . ASP A 1 200 ? 27.612 -9.827 -32.476 1.00 96.62 200 ASP A O 1
ATOM 1531 N N . ASP A 1 201 ? 25.608 -10.100 -33.446 1.00 96.06 201 ASP A N 1
ATOM 1532 C CA . ASP A 1 201 ? 25.235 -11.330 -32.720 1.00 96.06 201 ASP A CA 1
ATOM 1533 C C . ASP A 1 201 ? 24.998 -11.127 -31.208 1.00 96.06 201 ASP A C 1
ATOM 1535 O O . ASP A 1 201 ? 25.080 -12.061 -30.412 1.00 96.06 201 ASP A O 1
ATOM 1539 N N . THR A 1 202 ? 24.654 -9.908 -30.786 1.00 97.75 202 THR A N 1
ATOM 1540 C CA . THR A 1 202 ? 24.266 -9.635 -29.396 1.00 97.75 202 THR A CA 1
ATOM 1541 C C . THR A 1 202 ? 22.747 -9.768 -29.228 1.00 97.75 202 THR A C 1
ATOM 1543 O O . THR A 1 202 ? 21.961 -9.283 -30.041 1.00 97.75 202 THR A O 1
ATOM 1546 N N . LEU A 1 203 ? 22.289 -10.416 -28.152 1.00 97.62 203 LEU A N 1
ATOM 1547 C CA . LEU A 1 203 ? 20.877 -10.370 -27.756 1.00 97.62 203 LEU A CA 1
ATOM 1548 C C . LEU A 1 203 ? 20.615 -9.073 -26.982 1.00 97.62 203 LEU A C 1
ATOM 1550 O O . LEU A 1 203 ? 21.093 -8.912 -25.859 1.00 97.62 203 LEU A O 1
ATOM 1554 N N . ARG A 1 204 ? 19.825 -8.162 -27.552 1.00 97.69 204 ARG A N 1
ATOM 1555 C CA . ARG A 1 204 ? 19.325 -6.974 -26.854 1.00 97.69 204 ARG A CA 1
ATOM 1556 C C . ARG A 1 204 ? 17.911 -7.235 -26.360 1.00 97.69 204 ARG A C 1
ATOM 1558 O O . ARG A 1 204 ? 17.014 -7.494 -27.156 1.00 97.69 204 ARG A O 1
ATOM 1565 N N . VAL A 1 205 ? 17.710 -7.107 -25.053 1.00 97.56 205 VAL A N 1
ATOM 1566 C CA . VAL A 1 205 ? 16.384 -7.128 -24.426 1.00 97.56 205 VAL A CA 1
ATOM 1567 C C . VAL A 1 205 ? 16.058 -5.718 -23.948 1.00 97.56 205 VAL A C 1
ATOM 1569 O O . VAL A 1 205 ? 16.824 -5.126 -23.190 1.00 97.56 205 VAL A O 1
ATOM 1572 N N . THR A 1 206 ? 14.931 -5.171 -24.390 1.00 96.44 206 THR A N 1
ATOM 1573 C CA . THR A 1 206 ? 14.459 -3.841 -23.998 1.00 96.44 206 THR A CA 1
ATOM 1574 C C . THR A 1 206 ? 13.186 -3.975 -23.180 1.00 96.44 206 THR A C 1
ATOM 1576 O O . THR A 1 206 ? 12.186 -4.518 -23.652 1.00 96.44 206 THR A O 1
ATOM 1579 N N . LEU A 1 207 ? 13.235 -3.459 -21.952 1.00 94.69 207 LEU A N 1
ATOM 1580 C CA . LEU A 1 207 ? 12.104 -3.370 -21.039 1.00 94.69 207 LEU A CA 1
ATOM 1581 C C . LEU A 1 207 ? 11.569 -1.938 -21.074 1.00 94.69 207 LEU A C 1
ATOM 1583 O O . LEU A 1 207 ? 12.336 -0.979 -21.000 1.00 94.69 207 LEU A O 1
ATOM 1587 N N . THR A 1 208 ? 10.258 -1.775 -21.201 1.00 94.94 208 THR A N 1
ATOM 1588 C CA . THR A 1 208 ? 9.605 -0.464 -21.250 1.00 94.94 208 THR A CA 1
ATOM 1589 C C . THR A 1 208 ? 8.384 -0.455 -20.349 1.00 94.94 208 THR A C 1
ATOM 1591 O O . THR A 1 208 ? 7.526 -1.330 -20.448 1.00 94.94 208 THR A O 1
ATOM 1594 N N . GLN A 1 209 ? 8.288 0.565 -19.500 1.00 92.69 209 GLN A N 1
ATOM 1595 C CA . GLN A 1 209 ? 7.074 0.883 -18.759 1.00 92.69 209 GLN A CA 1
ATOM 1596 C C . GLN A 1 209 ? 6.322 1.999 -19.492 1.00 92.69 209 GLN A C 1
ATOM 1598 O O . GLN A 1 209 ? 6.864 3.099 -19.594 1.00 92.69 209 GLN A O 1
ATOM 1603 N N . PRO A 1 210 ? 5.107 1.751 -20.010 1.00 90.38 210 PRO A N 1
ATOM 1604 C CA . PRO A 1 210 ? 4.374 2.761 -20.774 1.00 90.38 210 PRO A CA 1
ATOM 1605 C C . PRO A 1 210 ? 3.890 3.953 -19.935 1.00 90.38 210 PRO A C 1
ATOM 1607 O O . PRO A 1 210 ? 3.911 5.080 -20.419 1.00 90.38 210 PRO A O 1
ATOM 1610 N N . ASP A 1 211 ? 3.465 3.711 -18.690 1.00 89.00 211 ASP A N 1
ATOM 1611 C CA . ASP A 1 211 ? 2.918 4.731 -17.779 1.00 89.00 211 ASP A CA 1
ATOM 1612 C C . ASP A 1 211 ? 3.605 4.632 -16.397 1.00 89.00 211 ASP A C 1
ATOM 1614 O O . ASP A 1 211 ? 2.994 4.185 -15.423 1.00 89.00 211 ASP A O 1
ATOM 1618 N N . PRO A 1 212 ? 4.913 4.952 -16.288 1.00 92.38 212 PRO A N 1
ATOM 1619 C CA . PRO A 1 212 ? 5.681 4.704 -15.072 1.00 92.38 212 PRO A CA 1
ATOM 1620 C C . PRO A 1 212 ? 5.236 5.634 -13.941 1.00 92.38 212 PRO A C 1
ATOM 1622 O O . PRO A 1 212 ? 5.251 6.859 -14.074 1.00 92.38 212 PRO A O 1
ATOM 1625 N N . GLY A 1 213 ? 4.845 5.040 -12.815 1.00 94.75 213 GLY A N 1
ATOM 1626 C CA . GLY A 1 213 ? 4.461 5.755 -11.597 1.00 94.75 213 GLY A CA 1
ATOM 1627 C C . GLY A 1 213 ? 5.512 5.732 -10.493 1.00 94.75 213 GLY A C 1
ATOM 1628 O O . GLY A 1 213 ? 5.286 6.346 -9.467 1.00 94.75 213 GLY A O 1
ATOM 1629 N N . HIS A 1 214 ? 6.610 5.004 -10.662 1.00 95.88 214 HIS A N 1
ATOM 1630 C CA . HIS A 1 214 ? 7.740 4.840 -9.738 1.00 95.88 214 HIS A CA 1
ATOM 1631 C C . HIS A 1 214 ? 8.796 3.979 -10.460 1.00 95.88 214 HIS A C 1
ATOM 1633 O O . HIS A 1 214 ? 8.570 3.588 -11.612 1.00 95.88 214 HIS A O 1
ATOM 1639 N N . ALA A 1 215 ? 9.925 3.655 -9.824 1.00 92.75 215 ALA A N 1
ATOM 1640 C CA . ALA A 1 215 ? 10.920 2.777 -10.439 1.00 92.75 215 ALA A CA 1
ATOM 1641 C C . ALA A 1 215 ? 10.352 1.365 -10.667 1.00 92.75 215 ALA A C 1
ATOM 1643 O O . ALA A 1 215 ? 9.372 0.958 -10.029 1.00 92.75 215 ALA A O 1
ATOM 1644 N N . PHE A 1 216 ? 10.964 0.604 -11.576 1.00 89.88 216 PHE A N 1
ATOM 1645 C CA . PHE A 1 216 ? 10.641 -0.805 -11.760 1.00 89.88 216 PHE A CA 1
ATOM 1646 C C . PHE A 1 216 ? 11.875 -1.692 -11.637 1.00 89.88 216 PHE A C 1
ATOM 1648 O O . PHE A 1 216 ? 12.815 -1.527 -12.416 1.00 89.88 216 PHE A O 1
ATOM 1655 N N . PRO A 1 217 ? 11.838 -2.676 -10.731 1.00 88.69 217 PRO A N 1
ATOM 1656 C CA . PRO A 1 217 ? 10.806 -2.874 -9.705 1.00 88.69 217 PRO A CA 1
ATOM 1657 C C . PRO A 1 217 ? 10.995 -1.892 -8.509 1.00 88.69 217 PRO A C 1
ATOM 1659 O O . PRO A 1 217 ? 12.123 -1.546 -8.183 1.00 88.69 217 PRO A O 1
ATOM 1662 N N . THR A 1 218 ? 9.909 -1.427 -7.862 1.00 92.75 218 THR A N 1
ATOM 1663 C CA . THR A 1 218 ? 9.940 -0.557 -6.647 1.00 92.75 218 THR A CA 1
ATOM 1664 C C . THR A 1 218 ? 9.588 -1.337 -5.386 1.00 92.75 218 THR A C 1
ATOM 1666 O O . THR A 1 218 ? 8.746 -2.227 -5.474 1.00 92.75 218 THR A O 1
ATOM 1669 N N . GLY A 1 219 ? 10.095 -0.940 -4.214 1.00 88.50 219 GLY A N 1
ATOM 1670 C CA . GLY A 1 219 ? 9.674 -1.403 -2.882 1.00 88.50 219 GLY A CA 1
ATOM 1671 C C . GLY A 1 219 ? 10.829 -2.060 -2.106 1.00 88.50 219 GLY A C 1
ATOM 1672 O O . GLY A 1 219 ? 11.924 -1.525 -2.144 1.00 88.50 219 GLY A O 1
ATOM 1673 N N . ASP A 1 220 ? 10.590 -3.210 -1.448 1.00 76.38 220 ASP A N 1
ATOM 1674 C CA . ASP A 1 220 ? 11.599 -4.187 -0.964 1.00 76.38 220 ASP A CA 1
ATOM 1675 C C . ASP A 1 220 ? 12.886 -4.286 -1.810 1.00 76.38 220 ASP A C 1
ATOM 1677 O O . ASP A 1 220 ? 12.844 -4.139 -3.029 1.00 76.38 220 ASP A O 1
ATOM 1681 N N . LEU A 1 221 ? 14.011 -4.573 -1.159 1.00 71.31 221 LEU A N 1
ATOM 1682 C CA . LEU A 1 221 ? 15.362 -4.506 -1.721 1.00 71.31 221 LEU A CA 1
ATOM 1683 C C . LEU A 1 221 ? 15.792 -5.752 -2.511 1.00 71.31 221 LEU A C 1
ATOM 1685 O O . LEU A 1 221 ? 16.724 -5.663 -3.307 1.00 71.31 221 LEU A O 1
ATOM 1689 N N . PHE A 1 222 ? 15.148 -6.904 -2.310 1.00 66.25 222 PHE A N 1
ATOM 1690 C CA . PHE A 1 222 ? 15.605 -8.208 -2.820 1.00 66.25 222 PHE A CA 1
ATOM 1691 C C . PHE A 1 222 ? 14.783 -8.701 -4.020 1.00 66.25 222 PHE A C 1
ATOM 1693 O O . PHE A 1 222 ? 14.404 -9.867 -4.103 1.00 66.25 222 PHE A O 1
ATOM 1700 N N . ARG A 1 223 ? 14.488 -7.766 -4.921 1.00 6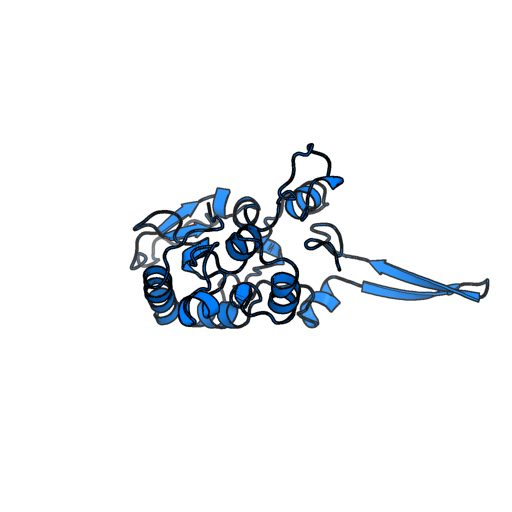1.41 223 ARG A N 1
ATOM 1701 C CA . ARG A 1 223 ? 13.540 -7.875 -6.040 1.00 61.41 223 ARG A CA 1
ATOM 1702 C C . ARG A 1 223 ? 13.835 -9.004 -7.020 1.00 61.41 223 ARG A C 1
ATOM 1704 O O . ARG A 1 223 ? 14.991 -9.084 -7.488 1.00 61.41 223 ARG A O 1
#

Sequence (223 aa):
MPSPARGRLASAVADNSRCEGCHVAIAKEWRGSYHQRANIDPAFQAAFAIEPAPFCRGCHAPEAESYREPPEEVSALGVGCVTCHVTEQGQILAAARPNHPPSPNRPPAPHPVRRSVEFASASACANCHEFRFPAPGGQDDAFFMQTTVREHSRSPNADKPCAHCHMPVRGGHRSHAFDEVRNETWLRANLHVTAERTADDTLRVTLTQPDPGHAFPTGDLFR

Secondary structure (DSSP, 8-state):
---S----THHHHHHHHHHHHH-HHHHHHHHTSTTTTTTT-HHHHHHHHH---HHHHHHHSTTS-TTSPPPHHHHHH-S-HHHHH-SBTTBEEEE--TTSPPPTTSPPPSS-EEEESGGGSTHHHHHHHEEE-SSS--SSGGGEEEEHHHHHHTSTTTTS-HHHHHS-EETTEE-SS---TTSHHHHHHH-EEEEEE-TTS-EEEEEE-SS-SS-SS-SSS--

pLDDT: mean 92.6, std 7.59, range [61.41, 98.69]

Radius of gyration: 19.37 Å; chains: 1; bounding box: 57×35×56 Å